Protein AF-A0A950IAD7-F1 (afdb_monomer)

Radius of gyration: 22.72 Å; Cα contacts (8 Å, |Δi|>4): 451; chains: 1; bounding box: 57×55×60 Å

Solvent-accessible surface area (backbone atoms only — not comparable to full-atom values): 17622 Å² total; per-residue (Å²): 115,48,59,38,49,50,42,65,43,76,44,75,47,99,86,48,86,70,52,76,48,69,49,75,62,84,64,68,44,67,42,68,31,32,89,66,41,16,33,33,36,36,58,43,66,52,65,51,54,90,90,39,48,46,56,58,45,45,50,50,25,15,50,52,37,60,72,38,86,76,46,73,43,62,68,46,48,50,48,43,49,44,64,55,44,49,61,62,47,52,55,43,52,52,52,52,24,47,52,52,17,58,61,42,43,35,70,73,49,34,51,57,49,30,56,58,30,47,77,71,75,40,78,73,66,95,60,47,53,39,76,25,46,21,52,50,72,40,79,79,55,44,96,69,52,80,46,71,47,82,58,73,48,36,36,37,37,37,38,31,25,35,86,92,72,38,72,42,32,36,36,39,32,36,60,56,74,43,76,43,73,74,54,82,65,91,66,90,77,83,85,78,70,68,24,53,58,54,46,34,27,71,44,37,72,46,50,72,67,72,72,69,73,35,85,87,75,78,51,68,56,76,65,53,45,46,49,50,48,53,49,48,56,62,49,35,68,75,49,33,59,90,66,57,72,93,75,47,53,70,66,58,48,51,53,50,50,50,50,50,51,52,46,17,26,54,48,27,70,72,46,88,74,82,48,52,30,30,82,72,63,33,35,68,48,68,38,79,69,29,61,48,76,78,34,71,82,78,82,71,92,61,82,77,74,78,76,89,127

Nearest PDB structures (foldseek):
  3u0p-assembly3_E  TM=5.201E-01  e=1.445E+00  Homo sapiens
  4f7c-assembly2_C  TM=5.431E-01  e=3.182E+00  Bos taurus
  4f7c-assembly1_A  TM=5.554E-01  e=3.594E+00  Bos taurus
  7kp0-assembly1_A  TM=6.359E-01  e=5.843E+00  Homo sapiens

Sequence (309 aa):
MCADSMLTLNGAHPLTNDHIETTFENAEKIAALGKKLPAAAMVSGAADIQGRLVSSFLRDASREINLDPNARNDAAVVQKVFETIDDPYAKMLDAVRNEFAKFYSQVDRLAEINVRRTSNGFPQLTEVRPEQIAISNEENPPADPVETVNLTPLTIVVCTYFEADGQRATELTWPGGRRRVCVPGPSPLWWWGSGGAAIARLMRGFDLSLLQDHSESGAPDAEEAKQVLDYAARFALAYLMPTPVQSMPLQDAIEFTEYLGQTACGYDRFKMGAAGVGGPLEILVLRRGHRKWVRRKRIHSGLATRSEE

Mean predicted aligned error: 8.45 Å

Secondary structure (DSSP, 8-state):
-EEEP-EEEEEEETTEEEEEEEE------EEEESSSSSEEEEEES-SEETTEEHHHHHHHHHHHHHH-TT--SHHHHHHHHHHHHHHHHHHHHHHHHHHHHHHHTSHHHHHHHHHHHHHTTPPPPSS--GGGEEETT-SS--SS-SEEE-PPPEEEEEEEEETTTEEEEEEEEETTTEEEES--SS------STTHHHHHHHHHSS-GGGGTS-TTTT---HHHHHHHHHHHHHHHHHHS----TTT--HHHHHHHHHHHHHHHHHHHHHSSS--SSEEEEEEEEEETTEEEEEE--------------

pLDDT: mean 82.53, std 17.19, range [32.03, 97.62]

Foldseek 3Di:
DAFQFQPQPQPPPVPDPTDRDRDSPPQFQKDDAEAFFLKIKGKDWDQAQPPHGLNVLRVVLSVVCNVDPPSQDPVSSVVSSLVSVVVSNVVSLLVVLVVVQVVCQPPVNLVVLQVVQVVVVHHRDNGRHSLLEFEPPAPDHRPHHSYYDDGTKMKMWMWHAEPVHGTWIWIAIPPHRDIDTQPPDDDPDDDDDFLVQQLCCVFQVGGLVVLVPCPPPPDDDPVVSVVVVVVSVVVSVVRGPVDVQVPDDVVRVQVVVVVSLVSRQVVQVPDPDHRGGHDDDWDKARDHRRIDTPDDDDDDPDPPPPDDD

Structure (mmCIF, N/CA/C/O backbone):
data_AF-A0A950IAD7-F1
#
_entry.id   AF-A0A950IAD7-F1
#
loop_
_atom_site.group_PDB
_atom_site.id
_atom_site.type_symbol
_atom_site.label_atom_id
_atom_site.label_alt_id
_atom_site.label_comp_id
_atom_site.label_asym_id
_atom_site.label_entity_id
_atom_site.label_seq_id
_atom_site.pdbx_PDB_ins_code
_atom_site.Cartn_x
_atom_site.Cartn_y
_atom_site.Cartn_z
_atom_site.occupancy
_atom_site.B_iso_or_equiv
_atom_site.auth_seq_id
_atom_site.auth_comp_id
_atom_site.auth_asym_id
_atom_site.auth_atom_id
_atom_site.pdbx_PDB_model_num
ATOM 1 N N . MET A 1 1 ? -8.572 -4.284 9.022 1.00 68.81 1 MET A N 1
ATOM 2 C CA . MET A 1 1 ? -8.419 -5.755 8.960 1.00 68.81 1 MET A CA 1
ATOM 3 C C . MET A 1 1 ? -7.651 -6.081 7.700 1.00 68.81 1 MET A C 1
ATOM 5 O O . MET A 1 1 ? -7.864 -5.403 6.705 1.00 68.81 1 MET A O 1
ATOM 9 N N . CYS A 1 2 ? -6.798 -7.100 7.737 1.00 64.81 2 CYS A N 1
ATOM 10 C CA . CYS A 1 2 ? -6.183 -7.666 6.541 1.00 64.81 2 CYS A CA 1
ATOM 11 C C . CYS A 1 2 ? -6.359 -9.190 6.528 1.00 64.81 2 CYS A C 1
ATOM 13 O O . CYS A 1 2 ? -6.325 -9.839 7.580 1.00 64.81 2 CYS A O 1
ATOM 15 N N . ALA A 1 3 ? -6.541 -9.741 5.334 1.00 59.47 3 ALA A N 1
ATOM 16 C CA . ALA A 1 3 ? -6.352 -11.160 5.064 1.00 59.47 3 ALA A CA 1
ATOM 17 C C . ALA A 1 3 ? -4.906 -11.393 4.613 1.00 59.47 3 ALA A C 1
ATOM 19 O O . ALA A 1 3 ? -4.213 -10.437 4.256 1.00 59.47 3 ALA A O 1
ATOM 20 N N . ASP A 1 4 ? -4.438 -12.641 4.655 1.00 58.94 4 ASP A N 1
ATOM 21 C CA . ASP A 1 4 ? -3.163 -12.945 4.012 1.00 58.94 4 ASP A CA 1
ATOM 22 C C . ASP A 1 4 ? -3.273 -12.744 2.511 1.00 58.94 4 ASP A C 1
ATOM 24 O O . ASP A 1 4 ? -4.307 -13.056 1.924 1.00 58.94 4 ASP A O 1
ATOM 28 N N . SER A 1 5 ? -2.203 -12.258 1.903 1.00 56.50 5 SER A N 1
ATOM 29 C CA . SER A 1 5 ? -2.093 -12.255 0.451 1.00 56.50 5 SER A CA 1
ATOM 30 C C . SER A 1 5 ? -1.248 -13.454 0.073 1.00 56.50 5 SER A C 1
ATOM 32 O O . SER A 1 5 ? -0.151 -13.617 0.600 1.00 56.50 5 SER A O 1
ATOM 34 N N . MET A 1 6 ? -1.730 -14.278 -0.847 1.00 52.59 6 MET A N 1
ATOM 35 C CA . MET A 1 6 ? -0.867 -15.252 -1.501 1.00 52.59 6 MET A CA 1
ATOM 36 C C . MET A 1 6 ? 0.088 -14.456 -2.395 1.00 52.59 6 MET A C 1
ATOM 38 O O . MET A 1 6 ? -0.335 -13.881 -3.400 1.00 52.59 6 MET A O 1
ATOM 42 N N . LEU A 1 7 ? 1.361 -14.352 -2.007 1.00 43.44 7 LEU A N 1
ATOM 43 C CA . LEU A 1 7 ? 2.375 -13.832 -2.913 1.00 43.44 7 LEU A CA 1
ATOM 44 C C . LEU A 1 7 ? 2.633 -14.937 -3.938 1.00 43.44 7 LEU A C 1
ATOM 46 O O . LEU A 1 7 ? 3.258 -15.952 -3.649 1.00 43.44 7 LEU A O 1
ATOM 50 N N . THR A 1 8 ? 2.080 -14.764 -5.131 1.00 42.28 8 THR A N 1
ATOM 51 C CA . THR A 1 8 ? 2.522 -15.534 -6.289 1.00 42.28 8 THR A CA 1
ATOM 52 C C . THR A 1 8 ? 3.696 -14.758 -6.869 1.00 42.28 8 THR A C 1
ATOM 54 O O . THR A 1 8 ? 3.481 -13.745 -7.534 1.00 42.28 8 THR A O 1
ATOM 57 N N . LEU A 1 9 ? 4.933 -15.158 -6.560 1.00 40.72 9 LEU A N 1
ATOM 58 C CA . LEU A 1 9 ? 6.092 -14.631 -7.273 1.00 40.72 9 LEU A CA 1
ATOM 59 C C . LEU A 1 9 ? 6.038 -15.207 -8.687 1.00 40.72 9 LEU A C 1
ATOM 61 O O . LEU A 1 9 ? 6.431 -16.345 -8.928 1.00 40.72 9 LEU A O 1
ATOM 65 N N . ASN A 1 10 ? 5.535 -14.407 -9.627 1.00 39.41 10 ASN A N 1
ATOM 66 C CA . ASN A 1 10 ? 5.834 -14.605 -11.039 1.00 39.41 10 ASN A CA 1
ATOM 67 C C . ASN A 1 10 ? 7.248 -14.079 -11.279 1.00 39.41 10 ASN A C 1
ATOM 69 O O . ASN A 1 10 ? 7.449 -12.930 -11.670 1.00 39.41 10 ASN A O 1
ATOM 73 N N . GLY A 1 11 ? 8.239 -14.912 -10.978 1.00 39.03 11 GLY A N 1
ATOM 74 C CA . GLY A 1 11 ? 9.608 -14.667 -11.393 1.00 39.03 11 GLY A CA 1
ATOM 75 C C . GLY A 1 11 ? 9.767 -15.076 -12.850 1.00 39.03 11 GLY A C 1
ATOM 76 O O . GLY A 1 11 ? 10.141 -16.212 -13.125 1.00 39.03 11 GLY A O 1
ATOM 77 N N . ALA A 1 12 ? 9.522 -14.154 -13.784 1.00 41.22 12 ALA A N 1
ATOM 78 C CA . ALA A 1 12 ? 10.084 -14.287 -15.122 1.00 41.22 12 ALA A CA 1
ATOM 79 C C . ALA A 1 12 ? 11.592 -14.023 -15.001 1.00 41.22 12 ALA A C 1
ATOM 81 O O . ALA A 1 12 ? 12.052 -12.884 -15.082 1.00 41.22 12 ALA A O 1
ATOM 82 N N . HIS A 1 13 ? 12.376 -15.066 -14.729 1.00 40.44 13 HIS A N 1
ATOM 83 C CA . HIS A 1 13 ? 13.821 -14.965 -14.869 1.00 40.44 13 HIS A CA 1
ATOM 84 C C . HIS A 1 13 ? 14.113 -14.855 -16.374 1.00 40.44 13 HIS A C 1
ATOM 86 O O . HIS A 1 13 ? 13.746 -15.766 -17.117 1.00 40.44 13 HIS A O 1
ATOM 92 N N . PRO A 1 14 ? 14.806 -13.810 -16.861 1.00 41.22 14 PRO A N 1
ATOM 93 C CA . PRO A 1 14 ? 14.999 -13.565 -18.299 1.00 41.22 14 PRO A CA 1
ATOM 94 C C . PRO A 1 14 ? 15.810 -14.651 -19.041 1.00 41.22 14 PRO A C 1
ATOM 96 O O . PRO A 1 14 ? 16.064 -14.522 -20.234 1.00 41.22 14 PRO A O 1
ATOM 99 N N . LEU A 1 15 ? 16.223 -15.720 -18.348 1.00 45.25 15 LEU A N 1
ATOM 100 C CA . LEU A 1 15 ? 17.056 -16.814 -18.864 1.00 45.25 15 LEU A CA 1
ATOM 101 C C . LEU A 1 15 ? 16.556 -18.224 -18.500 1.00 45.25 15 LEU A C 1
ATOM 103 O O . LEU A 1 15 ? 17.050 -19.192 -19.069 1.00 45.25 15 LEU A O 1
ATOM 107 N N . THR A 1 16 ? 15.623 -18.380 -17.555 1.00 44.00 16 THR A N 1
ATOM 108 C CA . THR A 1 16 ? 15.177 -19.702 -17.084 1.00 44.00 16 THR A CA 1
ATOM 109 C C . THR A 1 16 ? 13.660 -19.677 -17.010 1.00 44.00 16 THR A C 1
ATOM 111 O O . THR A 1 16 ? 13.118 -18.970 -16.167 1.00 44.00 16 THR A O 1
ATOM 114 N N . ASN A 1 17 ? 12.995 -20.382 -17.927 1.00 41.19 17 ASN A N 1
ATOM 115 C CA . ASN A 1 17 ? 11.535 -20.468 -18.000 1.00 41.19 17 ASN A CA 1
ATOM 116 C C . ASN A 1 17 ? 10.878 -20.557 -16.612 1.00 41.19 17 ASN A C 1
ATOM 118 O O . ASN A 1 17 ? 11.307 -21.346 -15.772 1.00 41.19 17 ASN A O 1
ATOM 122 N N . ASP A 1 18 ? 9.849 -19.728 -16.450 1.00 42.31 18 ASP A N 1
ATOM 123 C CA . ASP A 1 18 ? 8.957 -19.513 -15.312 1.00 42.31 18 ASP A CA 1
ATOM 124 C C . ASP A 1 18 ? 9.020 -20.539 -14.172 1.00 42.31 18 ASP A C 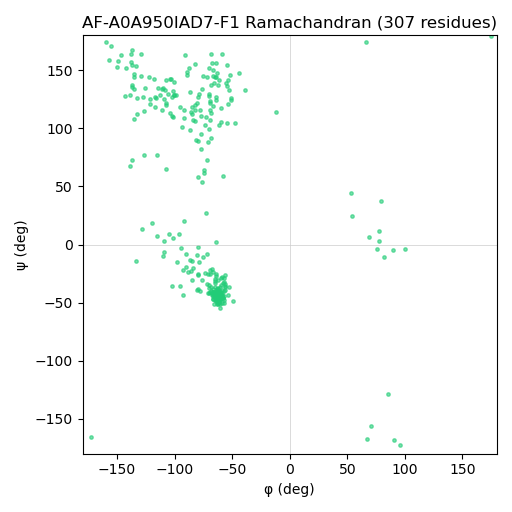1
ATOM 126 O O . ASP A 1 18 ? 8.543 -21.670 -14.282 1.00 42.31 18 ASP A O 1
ATOM 130 N N . HIS A 1 19 ? 9.480 -20.074 -13.011 1.00 40.72 19 HIS A N 1
ATOM 131 C CA . HIS A 1 19 ? 9.090 -20.658 -11.735 1.00 40.72 19 HIS A CA 1
ATOM 132 C C . HIS A 1 19 ? 8.029 -19.760 -11.098 1.00 40.72 19 HIS A C 1
ATOM 134 O O . HIS A 1 19 ? 8.312 -18.648 -10.654 1.00 40.72 19 HIS A O 1
ATOM 140 N N . ILE A 1 20 ? 6.793 -20.262 -11.056 1.00 45.44 20 ILE A N 1
ATOM 141 C CA . ILE A 1 20 ? 5.740 -19.700 -10.212 1.00 45.44 20 ILE A CA 1
ATOM 142 C C . ILE A 1 20 ? 6.026 -20.187 -8.794 1.00 45.44 20 ILE A C 1
ATOM 144 O O . ILE A 1 20 ? 5.651 -21.301 -8.424 1.00 45.44 20 ILE A O 1
ATOM 148 N N . GLU A 1 21 ? 6.720 -19.375 -8.003 1.00 43.12 21 GLU A N 1
ATOM 149 C CA . GLU A 1 21 ? 6.914 -19.677 -6.591 1.00 43.12 21 GLU A CA 1
ATOM 150 C C . GLU A 1 21 ? 5.809 -18.985 -5.793 1.00 43.12 21 GLU A C 1
ATOM 152 O O . GLU A 1 21 ? 5.802 -17.777 -5.563 1.00 43.12 21 GLU A O 1
ATOM 157 N N . THR A 1 22 ? 4.795 -19.756 -5.411 1.00 39.84 22 THR A N 1
ATOM 158 C CA . THR A 1 22 ? 3.763 -19.276 -4.493 1.00 39.84 22 THR A CA 1
ATOM 159 C C . THR A 1 22 ? 4.289 -19.385 -3.074 1.00 39.84 22 THR A C 1
ATOM 161 O O . THR A 1 22 ? 4.124 -20.417 -2.418 1.00 39.84 22 THR A O 1
ATOM 164 N N . THR A 1 23 ? 4.938 -18.334 -2.590 1.00 43.56 23 THR A N 1
ATOM 165 C CA . THR A 1 23 ? 5.314 -18.234 -1.185 1.00 43.56 23 THR A CA 1
ATOM 166 C C . THR A 1 23 ? 4.138 -17.685 -0.386 1.00 43.56 23 THR A C 1
ATOM 168 O O . THR A 1 23 ? 3.798 -16.502 -0.411 1.00 43.56 23 THR A O 1
ATOM 171 N N . PHE A 1 24 ? 3.515 -18.574 0.390 1.00 48.69 24 PHE A N 1
ATOM 172 C CA . PHE A 1 24 ? 2.652 -18.205 1.511 1.00 48.69 24 PHE A CA 1
ATOM 173 C C . PHE A 1 24 ? 3.530 -17.727 2.666 1.00 48.69 24 PHE A C 1
ATOM 175 O O . PHE A 1 24 ? 3.585 -18.350 3.729 1.00 48.69 24 PHE A O 1
ATOM 182 N N . GLU A 1 25 ? 4.289 -16.654 2.461 1.00 48.34 25 GLU A N 1
ATOM 183 C CA . GLU A 1 25 ? 4.918 -16.030 3.608 1.00 48.34 25 GLU A CA 1
ATOM 184 C C . GLU A 1 25 ? 3.807 -15.400 4.434 1.00 48.34 25 GLU A C 1
ATOM 186 O O . GLU A 1 25 ? 3.125 -14.487 3.975 1.00 48.34 25 GLU A O 1
ATOM 191 N N . ASN A 1 26 ? 3.640 -15.920 5.654 1.00 53.53 26 ASN A N 1
ATOM 192 C CA . ASN A 1 26 ? 2.897 -15.325 6.763 1.00 53.53 26 ASN A CA 1
ATOM 193 C C . ASN A 1 26 ? 3.480 -13.937 7.100 1.00 53.53 26 ASN A C 1
ATOM 195 O O . ASN A 1 26 ? 3.979 -13.704 8.202 1.00 53.53 26 ASN A O 1
ATOM 199 N N . ALA A 1 27 ? 3.497 -13.022 6.142 1.00 63.25 27 ALA A N 1
ATOM 200 C CA . ALA A 1 27 ? 4.022 -11.693 6.308 1.00 63.25 27 ALA A CA 1
ATOM 201 C C . ALA A 1 27 ? 3.060 -10.944 7.228 1.00 63.25 27 ALA A C 1
ATOM 203 O O . ALA A 1 27 ? 1.848 -10.935 7.012 1.00 63.25 27 ALA A O 1
ATOM 204 N N . GLU A 1 28 ? 3.591 -10.308 8.271 1.00 80.50 28 GLU A N 1
ATOM 205 C CA . GLU A 1 28 ? 2.800 -9.378 9.076 1.00 80.50 28 GLU A CA 1
ATOM 206 C C . GLU A 1 28 ? 2.342 -8.228 8.168 1.00 80.50 28 GLU A C 1
ATOM 208 O O . GLU A 1 28 ? 3.129 -7.340 7.834 1.00 80.50 28 GLU A O 1
ATOM 213 N N . LYS A 1 29 ? 1.073 -8.259 7.744 1.00 86.31 29 LYS A N 1
ATOM 214 C CA . LYS A 1 29 ? 0.486 -7.234 6.870 1.00 86.31 29 LYS A CA 1
ATOM 215 C C . LYS A 1 29 ? -0.008 -6.025 7.660 1.00 86.31 29 LYS A C 1
ATOM 217 O O . LYS A 1 29 ? -0.149 -4.960 7.072 1.00 86.31 29 LYS A O 1
ATOM 222 N N . ILE A 1 30 ? -0.249 -6.158 8.970 1.00 92.31 30 ILE A N 1
ATOM 223 C CA . ILE A 1 30 ? -0.533 -5.033 9.875 1.00 92.31 30 ILE A CA 1
ATOM 224 C C . ILE A 1 30 ? 0.650 -4.808 10.819 1.00 92.31 30 ILE A C 1
ATOM 226 O O . ILE A 1 30 ? 1.013 -5.682 11.606 1.00 92.31 30 ILE A O 1
ATOM 230 N N . ALA A 1 31 ? 1.172 -3.584 10.831 1.00 94.31 31 ALA A N 1
ATOM 231 C CA . ALA A 1 31 ? 2.135 -3.117 11.815 1.00 94.31 31 ALA A CA 1
ATOM 232 C C . ALA A 1 31 ? 1.504 -2.082 12.750 1.00 94.31 31 ALA A C 1
ATOM 234 O O . ALA A 1 31 ? 0.846 -1.132 12.335 1.00 94.31 31 ALA A O 1
ATOM 235 N N . ALA A 1 32 ? 1.749 -2.239 14.045 1.00 95.81 32 ALA A N 1
ATOM 236 C CA . ALA A 1 32 ? 1.392 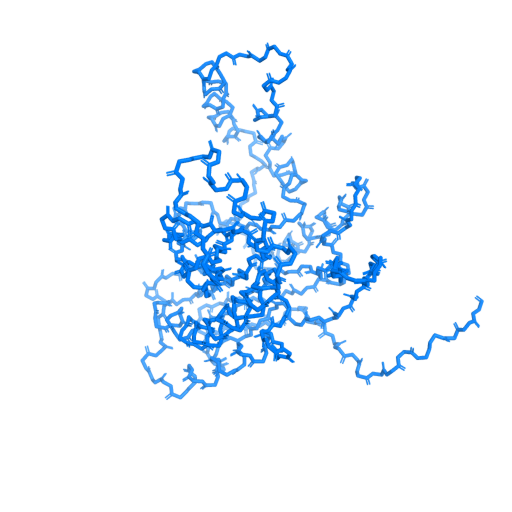-1.248 15.046 1.00 95.81 32 ALA A CA 1
ATOM 237 C C . ALA A 1 32 ? 2.424 -0.100 15.077 1.00 95.81 32 ALA A C 1
ATOM 239 O O . ALA A 1 32 ? 3.616 -0.353 15.269 1.00 95.81 32 ALA A O 1
ATOM 240 N N . LEU A 1 33 ? 1.973 1.155 14.969 1.00 96.81 33 LEU A N 1
ATOM 241 C CA . LEU A 1 33 ? 2.847 2.337 14.922 1.00 96.81 33 LEU A CA 1
ATOM 242 C C . LEU A 1 33 ? 2.884 3.063 16.278 1.00 96.81 33 LEU A C 1
ATOM 244 O O . LEU A 1 33 ? 1.845 3.359 16.873 1.00 96.81 33 LEU A O 1
ATOM 248 N N . GLY A 1 34 ? 4.084 3.308 16.814 1.00 93.88 34 GLY A N 1
ATOM 249 C CA . GLY A 1 34 ? 4.286 3.774 18.195 1.00 93.88 34 GLY A CA 1
ATOM 250 C C . GLY A 1 34 ? 3.858 2.716 19.223 1.00 93.88 34 GLY A C 1
ATOM 251 O O . GLY A 1 34 ? 3.316 1.693 18.848 1.00 93.88 34 GLY A O 1
ATOM 252 N N . LYS A 1 35 ? 4.063 2.886 20.533 1.00 91.12 35 LYS A N 1
ATOM 253 C CA . LYS A 1 35 ? 3.620 1.949 21.598 1.00 91.12 35 LYS A CA 1
ATOM 254 C C . LYS A 1 35 ? 2.277 2.350 22.203 1.00 91.12 35 LYS A C 1
ATOM 256 O O . LYS A 1 35 ? 1.482 1.486 22.552 1.00 91.12 35 LYS A O 1
ATOM 261 N N . LYS A 1 36 ? 2.041 3.656 22.321 1.00 90.00 36 LYS A N 1
ATOM 262 C CA . LYS A 1 36 ? 0.865 4.250 22.977 1.00 90.00 36 LYS A CA 1
ATOM 263 C C . LYS A 1 36 ? 0.036 5.110 22.023 1.00 90.00 36 LYS A C 1
ATOM 265 O O . LYS A 1 36 ? -0.719 5.962 22.467 1.00 90.00 36 LYS A O 1
ATOM 270 N N . LEU A 1 37 ? 0.215 4.919 20.717 1.00 94.56 37 LEU A N 1
ATOM 271 C CA . LEU A 1 37 ? -0.499 5.693 19.711 1.00 94.56 37 LEU A CA 1
ATOM 272 C C . LEU A 1 37 ? -1.618 4.861 19.085 1.00 94.56 37 LEU A C 1
ATOM 274 O O . LEU A 1 37 ? -1.435 3.657 18.847 1.00 94.56 37 LEU A O 1
ATOM 278 N N . PRO A 1 38 ? -2.761 5.490 18.785 1.00 96.06 38 PRO A N 1
ATOM 279 C CA . PRO A 1 38 ? -3.853 4.867 18.058 1.00 96.06 38 PRO A CA 1
ATOM 280 C C . PRO A 1 38 ? -3.552 4.866 16.555 1.00 96.06 38 PRO A C 1
ATOM 282 O O . PRO A 1 38 ? -4.295 5.440 15.768 1.00 96.06 38 PRO A O 1
ATOM 285 N N . ALA A 1 39 ? -2.427 4.259 16.174 1.00 96.81 39 ALA A N 1
ATOM 286 C CA . ALA A 1 39 ? -1.917 4.254 14.812 1.00 96.81 39 ALA A CA 1
ATOM 287 C C . ALA A 1 39 ? -1.445 2.858 14.384 1.00 96.81 39 ALA A C 1
ATOM 289 O O . ALA A 1 39 ? -0.892 2.088 15.182 1.00 96.81 39 ALA A O 1
ATOM 290 N N . ALA A 1 40 ? -1.659 2.547 13.111 1.00 97.06 40 ALA A N 1
ATOM 291 C CA . ALA A 1 40 ? -1.235 1.314 12.468 1.00 97.06 40 ALA A CA 1
ATOM 292 C C . ALA A 1 40 ? -0.943 1.546 10.983 1.00 97.06 40 ALA A C 1
ATOM 294 O O . ALA A 1 40 ? -1.469 2.480 10.388 1.00 97.06 40 ALA A O 1
ATOM 295 N N . ALA A 1 41 ? -0.137 0.674 10.392 1.00 95.81 41 ALA A N 1
ATOM 296 C CA . ALA A 1 41 ? 0.070 0.595 8.956 1.00 95.81 41 ALA A CA 1
ATOM 297 C C . ALA A 1 41 ? -0.380 -0.775 8.448 1.00 95.81 41 ALA A C 1
ATOM 299 O O . ALA A 1 41 ? -0.183 -1.787 9.123 1.00 95.81 41 ALA A O 1
ATOM 300 N N . MET A 1 42 ? -0.972 -0.796 7.262 1.00 93.19 42 MET A N 1
ATOM 301 C CA . MET A 1 42 ? -1.296 -1.991 6.496 1.00 93.19 42 MET A CA 1
ATOM 302 C C . MET A 1 42 ? -0.472 -2.003 5.214 1.00 93.19 42 MET A C 1
ATOM 304 O O . MET A 1 42 ? -0.394 -0.977 4.551 1.00 93.19 42 MET A O 1
ATOM 308 N N . VAL A 1 43 ? 0.124 -3.139 4.863 1.00 91.06 43 VAL A N 1
ATOM 309 C CA . VAL A 1 43 ? 0.963 -3.286 3.663 1.00 91.06 43 VAL A CA 1
ATOM 310 C C . VAL A 1 43 ? 0.235 -4.091 2.606 1.00 91.06 43 VAL A C 1
ATOM 312 O O . VAL A 1 43 ? -0.396 -5.104 2.919 1.00 91.06 43 VAL A O 1
ATOM 315 N N . SER A 1 44 ? 0.409 -3.695 1.352 1.00 87.06 44 SER A N 1
ATOM 316 C CA . SER A 1 44 ? 0.126 -4.544 0.213 1.00 87.06 44 SER A CA 1
ATOM 317 C C . SER A 1 44 ? 1.054 -4.304 -0.976 1.00 87.06 44 SER A C 1
ATOM 319 O O . SER A 1 44 ? 1.732 -3.283 -1.055 1.00 87.06 44 SER A O 1
ATOM 321 N N . GLY A 1 45 ? 1.072 -5.262 -1.902 1.00 85.00 45 GLY A N 1
ATOM 322 C CA . GLY A 1 45 ? 2.010 -5.318 -3.014 1.00 85.00 45 GLY A CA 1
ATOM 323 C C . GLY A 1 45 ? 3.311 -5.990 -2.593 1.00 85.00 45 GLY A C 1
ATOM 324 O O . GLY A 1 45 ? 3.277 -7.091 -2.037 1.00 85.00 45 GLY A O 1
ATOM 325 N N . ALA A 1 46 ? 4.438 -5.327 -2.858 1.00 80.12 46 ALA A N 1
ATOM 326 C CA . ALA A 1 46 ? 5.772 -5.842 -2.554 1.00 80.12 46 ALA A CA 1
ATOM 327 C C . ALA A 1 46 ? 5.913 -6.283 -1.081 1.00 80.12 46 ALA A C 1
ATOM 329 O O . ALA A 1 46 ? 5.506 -5.574 -0.156 1.00 80.12 46 ALA A O 1
ATOM 330 N N . ALA A 1 47 ? 6.477 -7.477 -0.864 1.00 78.62 47 ALA A N 1
ATOM 331 C CA . ALA A 1 47 ? 6.673 -8.053 0.469 1.00 78.62 47 ALA A CA 1
ATOM 332 C C . ALA A 1 47 ? 7.974 -7.571 1.136 1.00 78.62 47 ALA A C 1
ATOM 334 O O . ALA A 1 47 ? 8.029 -7.416 2.363 1.00 78.62 47 ALA A O 1
ATOM 335 N N . ASP A 1 48 ? 8.995 -7.286 0.332 1.00 88.50 48 ASP A N 1
ATOM 336 C CA . ASP A 1 48 ? 10.308 -6.820 0.754 1.00 88.50 48 ASP A CA 1
ATOM 337 C C . ASP A 1 48 ? 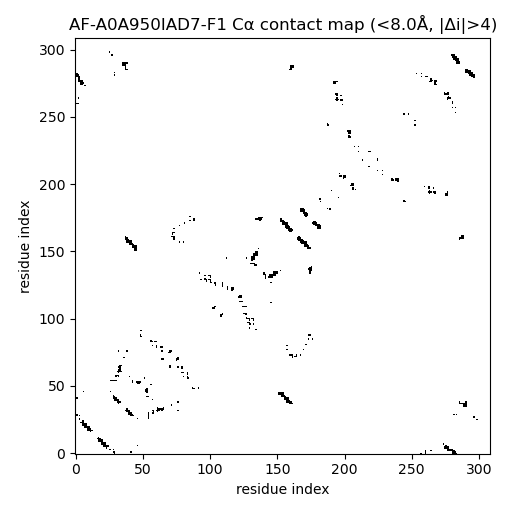10.833 -5.689 -0.145 1.00 88.50 48 ASP A C 1
ATOM 339 O O . ASP A 1 48 ? 10.317 -5.428 -1.231 1.00 88.50 48 ASP A O 1
ATOM 343 N N . ILE A 1 49 ? 11.846 -4.991 0.360 1.00 90.19 49 ILE A N 1
ATOM 344 C CA . ILE A 1 49 ? 12.636 -3.996 -0.362 1.00 90.19 49 ILE A CA 1
ATOM 345 C C . ILE A 1 49 ? 14.093 -4.420 -0.182 1.00 90.19 49 ILE A C 1
ATOM 347 O O . ILE A 1 49 ? 14.598 -4.425 0.945 1.00 90.19 49 ILE A O 1
ATOM 351 N N . GLN A 1 50 ? 14.757 -4.802 -1.275 1.00 88.12 50 GLN A N 1
ATOM 352 C CA . GLN A 1 50 ? 16.151 -5.276 -1.274 1.00 88.12 50 GLN A CA 1
ATOM 353 C C . GLN A 1 50 ? 16.409 -6.432 -0.281 1.00 88.12 50 GLN A C 1
ATOM 355 O O . GLN A 1 50 ? 17.388 -6.415 0.467 1.00 88.12 50 GLN A O 1
ATOM 360 N N . GLY A 1 51 ? 15.517 -7.428 -0.223 1.00 86.38 51 GLY A N 1
ATOM 361 C CA . GLY A 1 51 ? 15.657 -8.589 0.663 1.00 86.38 51 GLY A CA 1
ATOM 362 C C . GLY A 1 51 ? 15.298 -8.317 2.127 1.00 86.38 51 GLY A C 1
ATOM 363 O O . GLY A 1 51 ? 15.425 -9.201 2.975 1.00 86.38 51 GLY A O 1
ATOM 364 N N . ARG A 1 52 ? 14.834 -7.104 2.456 1.00 89.50 52 ARG A N 1
ATOM 365 C CA . ARG A 1 52 ? 14.337 -6.748 3.788 1.00 89.50 52 ARG A CA 1
ATOM 366 C C . ARG A 1 52 ? 12.821 -6.597 3.767 1.00 89.50 52 ARG A C 1
ATOM 368 O O . ARG A 1 52 ? 12.289 -5.737 3.076 1.00 89.50 52 ARG A O 1
ATOM 375 N N . LEU A 1 53 ? 12.123 -7.379 4.591 1.00 89.88 53 LEU A N 1
ATOM 376 C CA . LEU A 1 53 ? 10.659 -7.327 4.695 1.00 89.88 53 LEU A CA 1
ATOM 377 C C . LEU A 1 53 ? 10.152 -5.907 4.990 1.00 89.88 53 LEU A C 1
ATOM 379 O O . LEU A 1 53 ? 10.647 -5.254 5.916 1.00 89.88 53 LEU A O 1
ATOM 383 N N . VAL A 1 54 ? 9.088 -5.475 4.305 1.00 91.56 54 VAL A N 1
ATOM 384 C CA . VAL A 1 54 ? 8.431 -4.172 4.542 1.00 91.56 54 VAL A CA 1
ATOM 385 C C . VAL A 1 54 ? 7.994 -4.025 6.006 1.00 91.56 54 VAL A C 1
ATOM 387 O O . VAL A 1 54 ? 8.125 -2.960 6.608 1.00 91.56 54 VAL A O 1
ATOM 390 N N . SER A 1 55 ? 7.562 -5.119 6.639 1.00 90.44 55 SER A N 1
ATOM 391 C CA . SER A 1 55 ? 7.208 -5.143 8.065 1.00 90.44 55 SER A CA 1
ATOM 392 C C . SER A 1 55 ? 8.374 -4.749 8.984 1.00 90.44 55 SER A C 1
ATOM 394 O O . SER A 1 55 ? 8.148 -4.166 10.045 1.00 90.44 55 SER A O 1
ATOM 396 N N . SER A 1 56 ? 9.624 -5.001 8.583 1.00 92.88 56 SER A N 1
ATOM 397 C CA . SER A 1 56 ? 10.809 -4.571 9.333 1.00 92.88 56 SER A CA 1
ATOM 398 C C . SER A 1 56 ? 11.001 -3.060 9.266 1.00 92.88 56 SER A C 1
ATOM 400 O O . SER A 1 56 ? 11.266 -2.446 10.297 1.00 92.88 56 SER A O 1
ATOM 402 N N . PHE A 1 57 ? 10.797 -2.450 8.097 1.00 95.75 57 PHE A N 1
ATOM 403 C CA . PHE A 1 57 ? 10.807 -0.994 7.958 1.00 95.75 57 PHE A CA 1
ATOM 404 C C . PHE A 1 57 ? 9.673 -0.346 8.764 1.00 95.75 57 PHE A C 1
ATOM 406 O O . PHE A 1 57 ? 9.892 0.626 9.476 1.00 95.75 57 PHE A O 1
ATOM 413 N N . LEU A 1 58 ? 8.475 -0.935 8.782 1.00 96.44 58 LEU A N 1
ATOM 414 C CA . LEU A 1 58 ? 7.380 -0.421 9.614 1.00 96.44 58 LEU A CA 1
ATOM 415 C C . LEU A 1 58 ? 7.658 -0.523 11.121 1.00 96.44 58 LEU A C 1
ATOM 417 O O . LEU A 1 58 ? 7.185 0.310 11.901 1.00 96.44 58 LEU A O 1
ATOM 421 N N . ARG A 1 59 ? 8.440 -1.517 11.562 1.00 95.62 59 ARG A N 1
ATOM 422 C CA . ARG A 1 59 ? 8.931 -1.575 12.948 1.00 95.62 59 ARG A CA 1
ATOM 423 C C . ARG A 1 59 ? 9.939 -0.461 13.230 1.00 95.62 59 ARG A C 1
ATOM 425 O O . ARG A 1 59 ? 9.899 0.086 14.331 1.00 95.62 59 ARG A O 1
ATOM 432 N N . ASP A 1 60 ? 10.794 -0.102 12.273 1.00 97.25 60 ASP A N 1
ATOM 433 C CA . ASP A 1 60 ? 11.703 1.049 12.393 1.00 97.25 60 ASP A CA 1
ATOM 434 C C . ASP A 1 60 ? 10.923 2.354 12.510 1.00 97.25 60 ASP A C 1
ATOM 436 O O . ASP A 1 60 ? 11.082 3.049 13.511 1.00 97.25 60 ASP A O 1
ATOM 440 N N . ALA A 1 61 ? 9.975 2.597 11.600 1.00 97.62 61 ALA A N 1
ATOM 441 C CA . ALA A 1 61 ? 9.080 3.749 11.661 1.00 97.62 61 ALA A CA 1
ATOM 442 C C . ALA A 1 61 ? 8.365 3.816 13.021 1.00 97.62 61 ALA A C 1
ATOM 444 O O . ALA A 1 61 ? 8.303 4.856 13.671 1.00 97.62 61 ALA A O 1
ATOM 445 N N . SER A 1 62 ? 7.879 2.675 13.523 1.00 97.38 62 SER A N 1
ATOM 446 C CA . SER A 1 62 ? 7.257 2.583 14.847 1.00 97.38 62 SER A CA 1
ATOM 447 C C . SER A 1 62 ? 8.221 2.945 15.988 1.00 97.38 62 SER A C 1
ATOM 449 O O . SER A 1 62 ? 7.803 3.577 16.963 1.00 97.38 62 SER A O 1
ATOM 451 N N . ARG A 1 63 ? 9.507 2.575 15.900 1.00 97.50 63 ARG A N 1
ATOM 452 C CA . ARG A 1 63 ? 10.541 2.986 16.868 1.00 97.50 63 ARG A CA 1
ATOM 453 C C . ARG A 1 63 ? 10.802 4.486 16.797 1.00 97.50 63 ARG A C 1
ATOM 455 O O . ARG A 1 63 ? 10.787 5.124 17.844 1.00 97.50 63 ARG A O 1
ATOM 462 N N . GLU A 1 64 ? 10.958 5.050 15.607 1.00 97.38 64 GLU A N 1
ATOM 463 C CA . GLU A 1 64 ? 11.175 6.488 15.416 1.00 97.38 64 GLU A CA 1
ATOM 464 C C . GLU A 1 64 ? 9.997 7.318 15.936 1.00 97.38 64 GLU A C 1
ATOM 466 O O . GLU A 1 64 ? 10.187 8.240 16.722 1.00 97.38 64 GLU A O 1
ATOM 471 N N . ILE A 1 65 ? 8.764 6.908 15.630 1.00 97.31 65 ILE A N 1
ATOM 472 C CA . ILE A 1 65 ? 7.532 7.521 16.149 1.00 97.31 65 ILE A CA 1
ATOM 473 C C . ILE A 1 65 ? 7.477 7.506 17.689 1.00 97.31 65 ILE A C 1
ATOM 475 O O . ILE A 1 65 ? 6.912 8.407 18.311 1.00 97.31 65 ILE A O 1
ATOM 479 N N . ASN A 1 66 ? 8.035 6.476 18.336 1.00 96.44 66 ASN A N 1
ATOM 480 C CA . ASN A 1 66 ? 8.110 6.433 19.799 1.00 96.44 66 ASN A CA 1
ATOM 481 C C . ASN A 1 66 ? 9.119 7.427 20.372 1.00 96.44 66 ASN A C 1
ATOM 483 O O . ASN A 1 66 ? 8.906 7.916 21.482 1.00 96.44 66 ASN A O 1
ATOM 487 N N . LEU A 1 67 ? 10.214 7.665 19.651 1.00 96.69 67 LEU A N 1
ATOM 488 C CA . LEU A 1 67 ? 11.273 8.585 20.052 1.00 96.69 67 LEU A CA 1
ATOM 489 C C . LEU A 1 67 ? 10.896 10.042 19.766 1.00 96.69 67 LEU A C 1
ATOM 491 O O . LEU A 1 67 ? 11.354 10.930 20.478 1.00 96.69 67 LEU A O 1
ATOM 495 N N . ASP A 1 68 ? 10.032 10.281 18.780 1.00 96.62 68 ASP A N 1
ATOM 496 C CA . ASP A 1 68 ? 9.563 11.611 18.413 1.00 96.62 68 ASP A CA 1
ATOM 497 C C . ASP A 1 68 ? 8.361 12.052 19.285 1.00 96.62 68 ASP A C 1
ATOM 499 O O . ASP A 1 68 ? 7.261 11.480 19.190 1.00 96.62 68 ASP A O 1
ATOM 503 N N . PRO A 1 69 ? 8.518 13.071 20.155 1.00 93.81 69 PRO A N 1
ATOM 504 C CA . PRO A 1 69 ? 7.412 13.613 20.938 1.00 93.81 69 PRO A CA 1
ATOM 505 C C . PRO A 1 69 ? 6.363 14.335 20.079 1.00 93.81 69 PRO A C 1
ATOM 507 O O . PRO A 1 69 ? 5.221 14.444 20.522 1.00 93.81 69 PRO A O 1
ATOM 510 N N . ASN A 1 70 ? 6.711 14.772 18.864 1.00 94.44 70 ASN A N 1
ATOM 511 C CA . ASN A 1 70 ? 5.821 15.490 17.949 1.00 94.44 70 ASN A CA 1
ATOM 512 C C . ASN A 1 70 ? 4.977 14.553 17.073 1.00 94.44 70 ASN A C 1
ATOM 514 O O . ASN A 1 70 ? 3.986 14.987 16.485 1.00 94.44 70 ASN A O 1
ATOM 518 N N . ALA A 1 71 ? 5.304 13.258 17.021 1.00 93.88 71 ALA A N 1
ATOM 519 C CA . ALA A 1 71 ? 4.540 12.249 16.288 1.00 93.88 71 ALA A CA 1
ATOM 520 C C . ALA A 1 71 ? 3.233 11.881 17.024 1.00 93.88 71 ALA A C 1
ATOM 522 O O . ALA A 1 71 ? 3.069 10.771 17.538 1.00 93.88 71 ALA A O 1
ATOM 523 N N . ARG A 1 72 ? 2.322 12.851 17.162 1.00 94.69 72 ARG A N 1
ATOM 524 C CA . ARG A 1 72 ? 1.058 12.754 17.925 1.00 94.69 72 ARG A CA 1
ATOM 525 C C . ARG A 1 72 ? -0.176 13.174 17.120 1.00 94.69 72 ARG A C 1
ATOM 527 O O . ARG A 1 72 ? -1.241 13.359 17.698 1.00 94.69 72 ARG A O 1
ATOM 534 N N . ASN A 1 73 ? -0.021 13.307 15.809 1.00 95.00 73 ASN A N 1
ATOM 535 C CA . ASN A 1 73 ? -1.085 13.587 14.852 1.00 95.00 73 ASN A CA 1
ATOM 536 C C . ASN A 1 73 ? -0.904 12.711 13.602 1.00 95.00 73 ASN A C 1
ATOM 538 O O . ASN A 1 73 ? 0.143 12.075 13.427 1.00 95.00 73 ASN A O 1
ATOM 542 N N . ASP A 1 74 ? -1.929 12.667 12.751 1.00 94.31 74 ASP A N 1
ATOM 543 C CA . ASP A 1 74 ? -1.932 11.865 11.524 1.00 94.31 74 ASP A CA 1
ATOM 544 C C . ASP A 1 74 ? -0.758 12.227 10.608 1.00 94.31 74 ASP A C 1
ATOM 546 O O . ASP A 1 74 ? 0.013 11.356 10.205 1.00 94.31 74 ASP A O 1
ATOM 550 N N . ALA A 1 75 ? -0.573 13.522 10.343 1.00 95.81 75 ALA A N 1
ATOM 551 C CA . ALA A 1 75 ? 0.426 14.004 9.399 1.00 95.81 75 ALA A CA 1
ATOM 552 C C . ALA A 1 75 ? 1.851 13.579 9.776 1.00 95.81 75 ALA A C 1
ATOM 554 O O . ALA A 1 75 ? 2.582 13.099 8.913 1.00 95.81 75 ALA A O 1
ATOM 555 N N . ALA A 1 76 ? 2.222 13.697 11.051 1.00 96.81 76 ALA A N 1
ATOM 556 C CA . ALA A 1 76 ? 3.541 13.325 11.545 1.00 96.81 76 ALA A CA 1
ATOM 557 C C . ALA A 1 76 ? 3.771 11.807 11.496 1.00 96.81 76 ALA A C 1
ATOM 559 O O . ALA A 1 76 ? 4.849 11.361 11.113 1.00 96.81 76 ALA A O 1
ATOM 560 N N . VAL A 1 77 ? 2.761 10.997 11.837 1.00 97.25 77 VAL A N 1
ATOM 561 C CA . VAL A 1 77 ? 2.865 9.530 11.745 1.00 97.25 77 VAL A CA 1
ATOM 562 C C . VAL A 1 77 ? 3.017 9.080 10.294 1.00 97.25 77 VAL A C 1
ATOM 564 O O . VAL A 1 77 ? 3.887 8.261 10.001 1.00 97.25 77 VAL A O 1
ATOM 567 N N . VAL A 1 78 ? 2.200 9.622 9.387 1.00 96.88 78 VAL A N 1
ATOM 568 C CA . VAL A 1 78 ? 2.277 9.326 7.951 1.00 96.88 78 VAL A CA 1
ATOM 569 C C . VAL A 1 78 ? 3.643 9.717 7.395 1.00 96.88 78 VAL A C 1
ATOM 571 O O . VAL A 1 78 ? 4.258 8.923 6.690 1.00 96.88 78 VAL A O 1
ATOM 574 N N . GLN A 1 79 ? 4.133 10.907 7.751 1.00 97.00 79 GLN A N 1
ATOM 575 C CA . GLN A 1 79 ? 5.433 11.400 7.305 1.00 97.00 79 GLN A CA 1
ATOM 576 C C . GLN A 1 79 ? 6.570 10.477 7.751 1.00 97.00 79 GLN A C 1
ATOM 578 O O . GLN A 1 79 ? 7.427 10.138 6.943 1.00 97.00 79 GLN A O 1
ATOM 583 N N . LYS A 1 80 ? 6.546 9.999 9.001 1.00 97.62 80 LYS A N 1
ATOM 584 C CA . LYS A 1 80 ? 7.555 9.053 9.498 1.00 97.62 80 LYS A CA 1
ATOM 585 C C . LYS A 1 80 ? 7.541 7.737 8.728 1.00 97.62 80 LYS A C 1
ATOM 587 O O . LYS A 1 80 ? 8.595 7.246 8.354 1.00 97.62 80 LYS A O 1
ATOM 592 N N . VAL A 1 81 ? 6.359 7.183 8.449 1.00 97.50 81 VAL A N 1
ATOM 593 C CA . VAL A 1 81 ? 6.247 5.965 7.627 1.00 97.50 81 VAL A CA 1
ATOM 594 C C . VAL A 1 81 ? 6.792 6.196 6.217 1.00 97.50 81 VAL A C 1
ATOM 596 O O . VAL A 1 81 ? 7.499 5.333 5.705 1.00 97.50 81 VAL A O 1
ATOM 599 N N . PHE A 1 82 ? 6.486 7.345 5.610 1.00 97.00 82 PHE A N 1
ATOM 600 C CA . PHE A 1 82 ? 6.994 7.710 4.291 1.00 97.00 82 PHE A CA 1
ATOM 601 C C . PHE A 1 82 ? 8.527 7.789 4.286 1.00 97.00 82 PHE A C 1
ATOM 603 O O . PHE A 1 82 ? 9.163 7.059 3.535 1.00 97.00 82 PHE A O 1
ATOM 610 N N . GLU A 1 83 ? 9.121 8.582 5.184 1.00 96.00 83 GLU A N 1
ATOM 611 C CA . GLU A 1 83 ? 10.577 8.772 5.298 1.00 96.00 83 GLU A CA 1
ATOM 612 C C . GLU A 1 83 ? 11.338 7.454 5.498 1.00 96.00 83 GLU A C 1
ATOM 614 O O . GLU A 1 83 ? 12.404 7.264 4.918 1.00 96.00 83 GLU A O 1
ATOM 619 N N . THR A 1 84 ? 10.790 6.522 6.285 1.00 96.94 84 THR A N 1
ATOM 620 C CA . THR A 1 84 ? 11.430 5.220 6.527 1.00 96.94 84 THR A CA 1
ATOM 621 C C . THR A 1 84 ? 11.440 4.307 5.290 1.00 96.94 84 THR A C 1
ATOM 623 O O . THR A 1 84 ? 12.280 3.411 5.206 1.00 96.94 84 THR A O 1
ATOM 626 N N . ILE A 1 85 ? 10.506 4.484 4.350 1.00 96.06 85 ILE A N 1
ATOM 627 C CA . ILE A 1 85 ? 10.328 3.605 3.180 1.00 96.06 85 ILE A CA 1
ATOM 628 C C . ILE A 1 85 ? 10.917 4.217 1.907 1.00 96.06 85 ILE A C 1
ATOM 630 O O . ILE A 1 85 ? 11.455 3.483 1.080 1.00 96.06 85 ILE A O 1
ATOM 634 N N . ASP A 1 86 ? 10.828 5.538 1.760 1.00 95.56 86 ASP A N 1
ATOM 635 C CA . ASP A 1 86 ? 11.083 6.237 0.502 1.00 95.56 86 ASP A CA 1
ATOM 636 C C . ASP A 1 86 ? 12.522 6.060 -0.004 1.00 95.56 86 ASP A C 1
ATOM 638 O O . ASP A 1 86 ? 12.726 5.589 -1.121 1.00 95.56 86 ASP A O 1
ATOM 642 N N . ASP A 1 87 ? 13.527 6.322 0.839 1.00 95.38 87 ASP A N 1
ATOM 643 C CA . ASP A 1 87 ? 14.943 6.177 0.464 1.00 95.38 87 ASP A CA 1
ATOM 644 C C . ASP A 1 87 ? 15.338 4.717 0.136 1.00 95.38 87 ASP A C 1
ATOM 646 O O . ASP A 1 87 ? 15.916 4.482 -0.931 1.00 95.38 87 ASP A O 1
ATOM 650 N N . PRO A 1 88 ? 14.999 3.702 0.961 1.00 95.88 88 PRO A N 1
ATOM 651 C CA . PRO A 1 88 ? 15.228 2.302 0.601 1.00 95.88 88 PRO A CA 1
ATOM 652 C C . PRO A 1 88 ? 14.555 1.888 -0.712 1.00 95.88 88 PRO A C 1
ATOM 654 O O . PRO A 1 88 ? 15.149 1.155 -1.506 1.00 95.88 88 PRO A O 1
ATOM 657 N N . TYR A 1 89 ? 13.326 2.352 -0.957 1.00 94.81 89 TYR A N 1
ATOM 658 C CA . TYR A 1 89 ? 12.605 2.032 -2.185 1.00 94.81 89 TYR A CA 1
ATOM 659 C C . TYR A 1 89 ? 13.235 2.719 -3.403 1.00 94.81 89 TYR A C 1
ATOM 661 O O . TYR A 1 89 ? 13.417 2.075 -4.434 1.00 94.81 89 TYR A O 1
ATOM 669 N N . ALA A 1 90 ? 13.640 3.987 -3.291 1.00 94.44 90 ALA A N 1
ATOM 670 C CA . ALA A 1 90 ? 14.351 4.702 -4.351 1.00 94.44 90 ALA A CA 1
ATOM 671 C C . ALA A 1 90 ? 15.654 3.982 -4.741 1.00 94.44 90 ALA A C 1
ATOM 673 O O . ALA A 1 90 ? 15.880 3.701 -5.917 1.00 94.44 90 ALA A O 1
ATOM 674 N N . LYS A 1 91 ? 16.450 3.551 -3.754 1.00 95.44 91 LYS A N 1
ATOM 675 C CA . LYS A 1 91 ? 17.666 2.749 -3.986 1.00 95.44 91 LYS A CA 1
ATOM 676 C C . LYS A 1 91 ? 17.379 1.416 -4.673 1.00 95.44 91 LYS A C 1
ATOM 678 O O . LYS A 1 91 ? 18.181 0.953 -5.483 1.00 95.44 91 LYS A O 1
ATOM 683 N N . MET A 1 92 ? 16.254 0.776 -4.351 1.00 94.56 92 MET A N 1
ATOM 684 C CA . MET A 1 92 ? 15.806 -0.432 -5.046 1.00 94.56 92 MET A CA 1
ATOM 685 C C . MET A 1 92 ? 15.503 -0.140 -6.519 1.00 94.56 92 MET A C 1
ATOM 687 O O . MET A 1 92 ? 15.952 -0.895 -7.379 1.00 94.56 92 MET A O 1
ATOM 691 N N . LEU A 1 93 ? 14.790 0.950 -6.820 1.00 93.88 93 LEU A N 1
ATOM 692 C CA . LEU A 1 93 ? 14.494 1.349 -8.200 1.00 93.88 93 LEU A CA 1
ATOM 693 C C . LEU A 1 93 ? 15.769 1.645 -8.990 1.00 93.88 93 LEU A C 1
ATOM 695 O O . LEU A 1 93 ? 15.899 1.183 -10.121 1.00 93.88 93 LEU A O 1
ATOM 699 N N . ASP A 1 94 ? 16.731 2.347 -8.392 1.00 95.19 94 ASP A N 1
ATOM 700 C CA . ASP A 1 94 ? 18.013 2.629 -9.038 1.00 95.19 94 ASP A CA 1
ATOM 701 C C . ASP A 1 94 ? 18.795 1.343 -9.324 1.00 95.19 94 ASP A C 1
ATOM 703 O O . ASP A 1 94 ? 19.365 1.186 -10.404 1.00 95.19 94 ASP A O 1
ATOM 707 N N . ALA A 1 95 ? 18.790 0.380 -8.398 1.00 94.12 95 ALA A N 1
ATOM 708 C CA . ALA A 1 95 ? 19.393 -0.931 -8.629 1.00 94.12 95 ALA A CA 1
ATOM 709 C C . ALA A 1 95 ? 18.717 -1.668 -9.799 1.00 94.12 95 ALA A C 1
ATOM 711 O O . ALA A 1 95 ? 19.412 -2.168 -10.682 1.00 94.12 95 ALA A O 1
ATOM 712 N N . VAL A 1 96 ? 17.379 -1.671 -9.855 1.00 92.19 96 VAL A N 1
ATOM 713 C CA . VAL A 1 96 ? 16.616 -2.256 -10.971 1.00 92.19 96 VAL A CA 1
ATOM 714 C C . VAL A 1 96 ? 16.995 -1.584 -12.292 1.00 92.19 96 VAL A C 1
ATOM 716 O O . VAL A 1 96 ? 17.367 -2.273 -13.240 1.00 92.19 96 VAL A O 1
ATOM 719 N N . ARG A 1 97 ? 16.980 -0.248 -12.361 1.00 95.38 97 ARG A N 1
ATOM 720 C CA . ARG A 1 97 ? 17.354 0.497 -13.574 1.00 95.38 97 ARG A CA 1
ATOM 721 C C . ARG A 1 97 ? 18.766 0.167 -14.039 1.00 95.38 97 ARG A C 1
ATOM 723 O O . ARG A 1 97 ? 18.969 -0.066 -15.226 1.00 95.38 97 ARG A O 1
ATOM 730 N N . ASN A 1 98 ? 19.722 0.110 -13.115 1.00 95.81 98 ASN A N 1
ATOM 731 C CA . ASN A 1 98 ? 21.108 -0.232 -13.424 1.00 95.81 98 ASN A CA 1
ATOM 732 C C . ASN A 1 98 ? 21.241 -1.642 -14.013 1.00 95.81 98 ASN A C 1
ATOM 734 O O . ASN A 1 98 ? 21.965 -1.829 -14.988 1.00 95.81 98 ASN A O 1
ATOM 738 N N . GLU A 1 99 ? 20.541 -2.633 -13.459 1.00 94.56 99 GLU A N 1
ATOM 739 C CA . GLU A 1 99 ? 20.585 -4.004 -13.979 1.00 94.56 99 GLU A CA 1
ATOM 740 C C . GLU A 1 99 ? 19.939 -4.119 -15.367 1.00 94.56 99 GLU A C 1
ATOM 742 O O . GLU A 1 99 ? 20.529 -4.708 -16.275 1.00 94.56 99 GLU A O 1
ATOM 747 N N . PHE A 1 100 ? 18.787 -3.479 -15.589 1.00 94.50 100 PHE A N 1
ATOM 748 C CA . PHE A 1 100 ? 18.149 -3.459 -16.910 1.00 94.50 100 PHE A CA 1
ATOM 749 C C . PHE A 1 100 ? 18.966 -2.679 -17.951 1.00 94.50 100 PHE A C 1
ATOM 751 O O . PHE A 1 100 ? 19.080 -3.118 -19.093 1.00 94.50 100 PHE A O 1
ATOM 758 N N . ALA A 1 101 ? 19.591 -1.565 -17.568 1.00 95.75 101 ALA A N 1
ATOM 759 C CA . ALA A 1 101 ? 20.488 -0.804 -18.435 1.00 95.75 101 ALA A CA 1
ATOM 760 C C . ALA A 1 101 ? 21.691 -1.645 -18.892 1.00 95.75 101 ALA A C 1
ATOM 762 O O . ALA A 1 101 ? 22.003 -1.685 -20.085 1.00 95.75 101 ALA A O 1
ATOM 763 N N . LYS A 1 102 ? 22.323 -2.391 -17.973 1.00 95.06 102 LYS A N 1
ATOM 764 C CA . LYS A 1 102 ? 23.397 -3.342 -18.311 1.00 95.06 102 LYS A CA 1
ATOM 765 C C . LYS A 1 102 ? 22.906 -4.437 -19.254 1.00 95.06 102 LYS A C 1
ATOM 767 O O . LYS A 1 102 ? 23.582 -4.741 -20.234 1.00 95.06 102 LYS A O 1
ATOM 772 N N . PHE A 1 103 ? 21.737 -5.014 -18.973 1.00 93.38 103 PHE A N 1
ATOM 773 C CA . PHE A 1 103 ? 21.140 -6.063 -19.799 1.00 93.38 103 PHE A CA 1
ATOM 774 C C . PHE A 1 103 ? 20.874 -5.583 -21.233 1.00 93.38 103 PHE A C 1
ATOM 776 O O . PHE A 1 103 ? 21.267 -6.245 -22.192 1.00 93.38 103 PHE A O 1
ATOM 783 N N . TYR A 1 104 ? 20.277 -4.401 -21.397 1.00 93.25 104 TYR A N 1
ATOM 784 C CA . TYR A 1 104 ? 19.954 -3.851 -22.715 1.00 93.25 104 TYR A CA 1
ATOM 785 C C . TYR A 1 104 ? 21.139 -3.224 -23.455 1.00 93.25 104 TYR A C 1
ATOM 787 O O . TYR A 1 104 ? 21.061 -3.033 -24.667 1.00 93.25 104 TYR A O 1
ATOM 795 N N . SER A 1 105 ? 22.244 -2.950 -22.761 1.00 93.12 105 SER A N 1
ATOM 796 C CA . SER A 1 105 ? 23.492 -2.485 -23.381 1.00 93.12 105 SER A CA 1
ATOM 797 C C . SER A 1 105 ? 24.316 -3.613 -24.014 1.00 93.12 105 SER A C 1
ATOM 799 O O . SER A 1 105 ? 25.358 -3.351 -24.612 1.00 93.12 105 SER A O 1
ATOM 801 N N . GLN A 1 106 ? 23.874 -4.871 -23.917 1.00 95.38 106 GLN A N 1
ATOM 802 C CA . GLN A 1 106 ? 24.480 -5.974 -24.663 1.00 95.38 106 GLN A CA 1
ATOM 803 C C . GLN A 1 106 ? 24.339 -5.740 -26.173 1.00 95.38 106 GLN A C 1
ATOM 805 O O . GLN A 1 106 ? 23.272 -5.346 -26.637 1.00 95.38 106 GLN A O 1
ATOM 810 N N . VAL A 1 107 ? 25.405 -6.008 -26.938 1.00 93.00 107 VAL A N 1
ATOM 811 C CA . VAL A 1 107 ? 25.527 -5.641 -28.366 1.00 93.00 107 VAL A CA 1
ATOM 812 C C . VAL A 1 107 ? 24.307 -6.059 -29.193 1.00 93.00 107 VAL A C 1
ATOM 814 O O . VAL A 1 107 ? 23.737 -5.229 -29.900 1.00 93.00 107 VAL A O 1
ATOM 817 N N . ASP A 1 108 ? 23.868 -7.310 -29.059 1.00 94.12 108 ASP A N 1
ATOM 818 C CA . ASP A 1 108 ? 22.746 -7.843 -29.840 1.00 94.12 108 ASP A CA 1
ATOM 819 C C . ASP A 1 108 ? 21.419 -7.150 -29.485 1.00 94.12 108 ASP A C 1
ATOM 821 O O . ASP A 1 108 ? 20.648 -6.762 -30.363 1.00 94.12 108 ASP A O 1
ATOM 825 N N . ARG A 1 109 ? 21.178 -6.899 -28.192 1.00 93.75 109 ARG A N 1
ATOM 826 C CA . ARG A 1 109 ? 19.974 -6.205 -27.705 1.00 93.75 109 ARG A CA 1
ATOM 827 C C . ARG A 1 109 ? 19.962 -4.736 -28.088 1.00 93.75 109 ARG A C 1
ATOM 829 O O . ARG A 1 109 ? 18.925 -4.212 -28.495 1.00 93.75 109 ARG A O 1
ATOM 836 N N . LEU A 1 110 ? 21.111 -4.076 -27.995 1.00 95.19 110 LEU A N 1
ATOM 837 C CA . LEU A 1 110 ? 21.260 -2.681 -28.379 1.00 95.19 110 LEU A CA 1
ATOM 838 C C . LEU A 1 110 ? 20.977 -2.494 -29.876 1.00 95.19 110 LEU A C 1
ATOM 840 O O . LEU A 1 110 ? 20.319 -1.525 -30.258 1.00 95.19 110 LEU A O 1
ATOM 844 N N . ALA A 1 111 ? 21.398 -3.442 -30.721 1.00 95.25 111 ALA A N 1
ATOM 845 C CA . ALA A 1 111 ? 21.067 -3.442 -32.143 1.00 95.25 111 ALA A CA 1
ATOM 846 C C . ALA A 1 111 ? 19.546 -3.552 -32.379 1.00 95.25 111 ALA A C 1
ATOM 848 O O . ALA A 1 111 ? 18.986 -2.734 -33.112 1.00 95.25 111 ALA A O 1
ATOM 849 N N . GLU A 1 112 ? 18.857 -4.485 -31.709 1.00 95.38 112 GLU A N 1
ATOM 850 C CA . GLU A 1 112 ? 17.389 -4.628 -31.775 1.00 95.38 112 GLU A CA 1
ATOM 851 C C . GLU A 1 112 ? 16.657 -3.353 -31.317 1.00 95.38 112 GLU A C 1
ATOM 853 O O . GLU A 1 112 ? 15.698 -2.896 -31.947 1.00 95.38 112 GLU A O 1
ATOM 858 N N . ILE A 1 113 ? 17.115 -2.751 -30.217 1.00 94.69 113 ILE A N 1
ATOM 859 C CA . ILE A 1 113 ? 16.589 -1.485 -29.697 1.00 94.69 113 ILE A CA 1
ATOM 860 C C . ILE A 1 113 ? 16.777 -0.369 -30.727 1.00 94.69 113 ILE A C 1
ATOM 862 O O . ILE A 1 113 ? 15.826 0.353 -31.024 1.00 94.69 113 ILE A O 1
ATOM 866 N N . ASN A 1 114 ? 17.962 -0.246 -31.323 1.00 96.31 114 ASN A N 1
ATOM 867 C CA . ASN A 1 114 ? 18.265 0.805 -32.292 1.00 96.31 114 ASN A CA 1
ATOM 868 C C . ASN A 1 114 ? 17.446 0.702 -33.580 1.00 96.31 114 ASN A C 1
ATOM 870 O O . ASN A 1 114 ? 17.072 1.739 -34.135 1.00 96.31 114 ASN A O 1
ATOM 874 N N . VAL A 1 115 ? 17.102 -0.511 -34.024 1.00 96.75 115 VAL A N 1
ATOM 875 C CA . VAL A 1 115 ? 16.159 -0.711 -35.136 1.00 96.75 115 VAL A CA 1
ATOM 876 C C . VAL A 1 115 ? 14.792 -0.110 -34.790 1.00 96.75 115 VAL A C 1
ATOM 878 O O . VAL A 1 115 ? 14.290 0.725 -35.543 1.00 96.75 115 VAL A O 1
ATOM 881 N N . ARG A 1 116 ? 14.231 -0.453 -33.618 1.00 95.12 116 ARG A N 1
ATOM 882 C CA . ARG A 1 116 ? 12.929 0.067 -33.147 1.00 95.12 116 ARG A CA 1
ATOM 883 C C . ARG A 1 116 ? 12.942 1.582 -32.918 1.00 95.12 116 ARG A C 1
ATOM 885 O O . ARG A 1 116 ? 11.975 2.277 -33.217 1.00 95.12 116 ARG A O 1
ATOM 892 N N . ARG A 1 117 ? 14.043 2.116 -32.390 1.00 94.00 117 ARG A N 1
ATOM 893 C CA . ARG A 1 117 ? 14.207 3.556 -32.144 1.00 94.00 117 ARG A CA 1
ATOM 894 C C . ARG A 1 117 ? 14.255 4.345 -33.443 1.00 94.00 117 ARG A C 1
ATOM 896 O O . ARG A 1 117 ? 13.515 5.315 -33.585 1.00 94.00 117 ARG A O 1
ATOM 903 N N . THR A 1 118 ? 15.047 3.881 -34.408 1.00 95.06 118 THR A N 1
ATOM 904 C CA . THR A 1 118 ? 15.183 4.543 -35.712 1.00 95.06 118 THR A CA 1
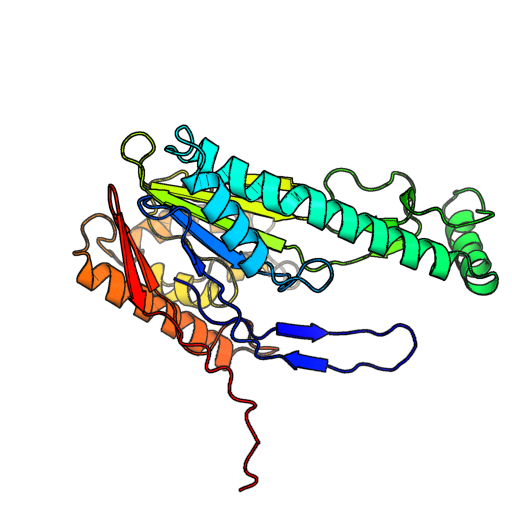ATOM 905 C C . THR A 1 118 ? 13.845 4.557 -36.459 1.00 95.06 118 THR A C 1
ATOM 907 O O . THR A 1 118 ? 13.480 5.589 -37.019 1.00 95.06 118 THR A O 1
ATOM 910 N N . SER A 1 119 ? 13.062 3.467 -36.414 1.00 95.44 119 SER A N 1
ATOM 911 C CA . SER A 1 119 ? 11.722 3.440 -37.028 1.00 95.44 119 SER A CA 1
ATOM 912 C C . SER A 1 119 ? 10.735 4.417 -36.386 1.00 95.44 119 SER A C 1
ATOM 914 O O . SER A 1 119 ? 9.806 4.866 -37.049 1.00 95.44 119 SER A O 1
ATOM 916 N N . ASN A 1 120 ? 10.957 4.775 -35.120 1.00 92.44 120 ASN A N 1
ATOM 917 C CA . ASN A 1 120 ? 10.143 5.729 -34.370 1.00 92.44 120 ASN A CA 1
ATOM 918 C C . ASN A 1 120 ? 10.728 7.157 -34.375 1.00 92.44 120 ASN A C 1
ATOM 920 O O . ASN A 1 120 ? 10.243 8.017 -33.646 1.00 92.44 120 ASN A O 1
ATOM 924 N N . GLY A 1 121 ? 11.767 7.426 -35.178 1.00 94.00 121 GLY A N 1
ATOM 925 C CA . GLY A 1 121 ? 12.385 8.752 -35.297 1.00 94.00 121 GLY A CA 1
ATOM 926 C C . GLY A 1 121 ? 13.326 9.135 -34.149 1.00 94.00 121 GLY A C 1
ATOM 927 O O . GLY A 1 121 ? 13.740 10.290 -34.064 1.00 94.00 121 GLY A O 1
ATOM 928 N N . PHE A 1 122 ? 13.688 8.190 -33.280 1.00 93.81 122 PHE A N 1
ATOM 929 C CA . PHE A 1 122 ? 14.645 8.411 -32.198 1.00 93.81 122 PHE A CA 1
ATOM 930 C C . PHE A 1 122 ? 16.084 8.117 -32.648 1.00 93.81 122 PHE A C 1
ATOM 932 O O . PHE A 1 122 ? 16.307 7.214 -33.462 1.00 93.81 122 PHE A O 1
ATOM 939 N N . PRO A 1 123 ? 17.088 8.829 -32.100 1.00 95.00 123 PRO A N 1
ATOM 940 C CA . PRO A 1 123 ? 18.485 8.563 -32.407 1.00 95.00 123 PRO A CA 1
ATOM 941 C C . PRO A 1 123 ? 18.919 7.190 -31.882 1.00 95.00 123 PRO A C 1
ATOM 943 O O . PRO A 1 123 ? 18.431 6.706 -30.849 1.00 95.00 123 PRO A O 1
ATOM 946 N N . GLN A 1 124 ? 19.875 6.589 -32.591 1.00 96.75 124 GLN A N 1
ATOM 947 C CA . GLN A 1 124 ? 20.543 5.371 -32.147 1.00 96.75 124 GLN A CA 1
ATOM 948 C C . GLN A 1 124 ? 21.331 5.628 -30.860 1.00 96.75 124 GLN A C 1
ATOM 950 O O . GLN A 1 124 ? 21.904 6.699 -30.659 1.00 96.75 124 GLN A O 1
ATOM 955 N N . LEU A 1 125 ? 21.353 4.623 -29.996 1.00 96.44 125 LEU A N 1
ATOM 956 C CA . LEU A 1 125 ? 22.063 4.608 -28.731 1.00 96.44 125 LEU A CA 1
ATOM 957 C C . LEU A 1 125 ? 23.372 3.835 -28.874 1.00 96.44 125 LEU A C 1
ATOM 959 O O . LEU A 1 125 ? 23.416 2.782 -29.513 1.00 96.44 125 LEU A O 1
ATOM 963 N N . THR A 1 126 ? 24.425 4.344 -28.242 1.00 96.50 126 THR A N 1
ATOM 964 C CA . THR A 1 126 ? 25.694 3.624 -28.048 1.00 96.50 126 THR A CA 1
ATOM 965 C C . THR A 1 126 ? 25.673 2.746 -26.799 1.00 96.50 126 THR A C 1
ATOM 967 O O . THR A 1 126 ? 26.427 1.786 -26.718 1.00 96.50 126 THR A O 1
ATOM 970 N N . GLU A 1 127 ? 24.804 3.072 -25.843 1.00 96.50 127 GLU A N 1
ATOM 971 C CA . GLU A 1 127 ? 24.513 2.311 -24.629 1.00 96.50 127 GLU A CA 1
ATOM 972 C C . GLU A 1 127 ? 23.122 2.703 -24.115 1.00 96.50 127 GLU A C 1
ATOM 974 O O . GLU A 1 127 ? 22.613 3.780 -24.440 1.00 96.50 127 GLU A O 1
ATOM 979 N N . VAL A 1 128 ? 22.506 1.841 -23.307 1.00 96.19 128 VAL A N 1
ATOM 980 C CA . VAL A 1 128 ? 21.264 2.164 -22.600 1.00 96.19 128 VAL A CA 1
ATOM 981 C C . VAL A 1 128 ? 21.627 2.649 -21.208 1.00 96.19 128 VAL A C 1
ATOM 983 O O . VAL A 1 128 ? 22.206 1.904 -20.423 1.00 96.19 128 VAL A O 1
ATOM 986 N N . ARG A 1 129 ? 21.274 3.894 -20.891 1.00 96.88 129 ARG A N 1
ATOM 987 C CA . ARG A 1 129 ? 21.530 4.473 -19.569 1.00 96.88 129 ARG A CA 1
ATOM 988 C C . ARG A 1 129 ? 20.387 4.160 -18.593 1.00 96.88 129 ARG A C 1
ATOM 990 O O . ARG A 1 129 ? 19.243 4.033 -19.038 1.00 96.88 129 ARG A O 1
ATOM 997 N N . PRO A 1 130 ? 20.647 4.073 -17.274 1.00 96.69 130 PRO A N 1
ATOM 998 C CA . PRO A 1 130 ? 19.618 3.796 -16.266 1.00 96.69 130 PRO A CA 1
ATOM 999 C C . PRO A 1 130 ? 18.412 4.739 -16.335 1.00 96.69 130 PRO A C 1
ATOM 1001 O O . PRO A 1 130 ? 17.276 4.302 -16.168 1.00 96.69 130 PRO A O 1
ATOM 1004 N N . GLU A 1 131 ? 18.630 6.015 -16.656 1.00 96.19 131 GLU A N 1
ATOM 1005 C CA . GLU A 1 131 ? 17.577 7.036 -16.739 1.00 96.19 131 GLU A CA 1
ATOM 1006 C C . GLU A 1 131 ? 16.662 6.849 -17.956 1.00 96.19 131 GLU A C 1
ATOM 1008 O O . GLU A 1 131 ? 15.659 7.542 -18.081 1.00 96.19 131 GLU A O 1
ATOM 1013 N N . GLN A 1 132 ? 16.996 5.931 -18.867 1.00 95.88 132 GLN A N 1
ATOM 1014 C CA . GLN A 1 132 ? 16.166 5.566 -20.017 1.00 95.88 132 GLN A CA 1
ATOM 1015 C C . GLN A 1 132 ? 15.282 4.345 -19.730 1.00 95.88 132 GLN A C 1
ATOM 1017 O O . GLN A 1 132 ? 14.488 3.954 -20.584 1.00 95.88 132 GLN A O 1
ATOM 1022 N N . ILE A 1 133 ? 15.401 3.735 -18.548 1.00 96.44 133 ILE A N 1
ATOM 1023 C CA . ILE A 1 133 ? 14.527 2.650 -18.102 1.00 96.44 133 ILE A CA 1
ATOM 1024 C C . ILE A 1 133 ? 13.363 3.257 -17.315 1.00 96.44 133 ILE A C 1
ATOM 1026 O O . ILE A 1 133 ? 13.532 3.742 -16.191 1.00 96.44 133 ILE A O 1
ATOM 1030 N N . ALA A 1 134 ? 12.171 3.231 -17.907 1.00 95.38 134 ALA A N 1
ATOM 1031 C CA . ALA A 1 134 ? 10.955 3.672 -17.239 1.00 95.38 134 ALA A CA 1
ATOM 1032 C C . ALA A 1 134 ? 10.489 2.623 -16.226 1.00 95.38 134 ALA A C 1
ATOM 1034 O O . ALA A 1 134 ? 10.584 1.420 -16.475 1.00 95.38 134 ALA A O 1
ATOM 1035 N N . ILE A 1 135 ? 9.927 3.075 -15.105 1.00 93.25 135 ILE A N 1
ATOM 1036 C CA . ILE A 1 135 ? 9.231 2.207 -14.154 1.00 93.25 135 ILE A CA 1
ATOM 1037 C C . ILE A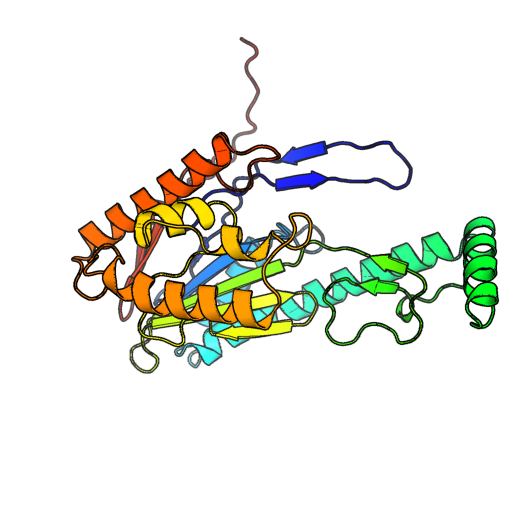 1 135 ? 7.729 2.485 -14.254 1.00 93.25 135 ILE A C 1
ATOM 1039 O O . ILE A 1 135 ? 7.292 3.637 -14.239 1.00 93.25 135 ILE A O 1
ATOM 1043 N N . SER A 1 136 ? 6.914 1.434 -14.334 1.00 88.44 136 SER A N 1
ATOM 1044 C CA . SER A 1 136 ? 5.453 1.565 -14.354 1.00 88.44 136 SER A CA 1
ATOM 1045 C C . SER A 1 136 ? 4.934 2.355 -13.146 1.00 88.44 136 SER A C 1
ATOM 1047 O O . SER A 1 136 ? 5.353 2.088 -12.019 1.00 88.44 136 SER A O 1
ATOM 1049 N N . ASN A 1 137 ? 3.957 3.241 -13.360 1.00 85.50 137 ASN A N 1
ATOM 1050 C CA . ASN A 1 137 ? 3.327 4.098 -12.338 1.00 85.50 137 ASN A CA 1
ATOM 1051 C C . ASN A 1 137 ? 4.216 5.205 -11.747 1.00 85.50 137 ASN A C 1
ATOM 1053 O O . ASN A 1 137 ? 3.781 5.901 -10.828 1.00 85.50 137 ASN A O 1
ATOM 1057 N N . GLU A 1 138 ? 5.425 5.406 -12.272 1.00 89.00 138 GLU A N 1
ATOM 1058 C CA . GLU A 1 138 ? 6.226 6.577 -11.934 1.00 89.00 138 GLU A CA 1
ATOM 1059 C C . GLU A 1 138 ? 5.506 7.870 -12.353 1.00 89.00 138 GLU A C 1
ATOM 1061 O O . GLU A 1 138 ? 4.832 7.925 -13.381 1.00 89.00 138 GLU A O 1
ATOM 1066 N N . GLU A 1 139 ? 5.607 8.912 -11.526 1.00 86.56 139 GLU A N 1
ATOM 1067 C CA . GLU A 1 139 ? 4.948 10.195 -11.794 1.00 86.56 139 GLU A CA 1
ATOM 1068 C C . GLU A 1 139 ? 5.591 10.937 -12.972 1.00 86.56 139 GLU A C 1
ATOM 1070 O O . GLU A 1 139 ? 4.889 11.560 -13.763 1.00 86.56 139 GLU A O 1
ATOM 1075 N N . ASN A 1 140 ? 6.912 10.808 -13.117 1.00 89.88 140 ASN A N 1
ATOM 1076 C CA . ASN A 1 140 ? 7.706 11.468 -14.147 1.00 89.88 140 ASN A CA 1
ATOM 1077 C C . ASN A 1 140 ? 8.544 10.426 -14.907 1.00 89.88 140 ASN A C 1
ATOM 1079 O O . ASN A 1 140 ? 9.736 10.290 -14.626 1.00 89.88 140 ASN A O 1
ATOM 1083 N N . PRO A 1 141 ? 7.941 9.648 -15.826 1.00 91.56 141 PRO A N 1
ATOM 1084 C CA . PRO A 1 141 ? 8.697 8.694 -16.624 1.00 91.56 141 PRO A CA 1
ATOM 1085 C C . PRO A 1 141 ? 9.706 9.419 -17.539 1.00 91.56 141 PRO A C 1
ATOM 1087 O O . PRO A 1 141 ? 9.498 10.586 -17.889 1.00 91.56 141 PRO A O 1
ATOM 1090 N N . PRO A 1 142 ? 10.786 8.741 -17.970 1.00 92.06 142 PRO A N 1
ATOM 1091 C CA . PRO A 1 142 ? 11.730 9.285 -18.941 1.00 92.06 142 PRO A CA 1
ATOM 1092 C C . PRO A 1 142 ? 11.029 9.764 -20.218 1.00 92.06 142 PRO A C 1
ATOM 1094 O O . PRO A 1 142 ? 10.117 9.105 -20.711 1.00 92.06 142 PRO A O 1
ATOM 1097 N N . ALA A 1 143 ? 11.491 10.878 -20.793 1.00 91.44 143 ALA A N 1
ATOM 1098 C CA . ALA A 1 143 ? 10.927 11.421 -22.035 1.00 91.44 143 ALA A CA 1
ATOM 1099 C C . ALA A 1 143 ? 11.164 10.516 -23.262 1.00 91.44 143 ALA A C 1
ATOM 1101 O O . ALA A 1 143 ? 10.429 10.592 -24.242 1.00 91.44 143 ALA A O 1
ATOM 1102 N N . ASP A 1 144 ? 12.196 9.675 -23.203 1.00 91.25 144 ASP A N 1
ATOM 1103 C CA . ASP A 1 144 ? 12.600 8.754 -24.264 1.00 91.25 144 ASP A CA 1
ATOM 1104 C C . ASP A 1 144 ? 12.959 7.385 -23.654 1.00 91.25 144 ASP A C 1
ATOM 1106 O O . ASP A 1 144 ? 14.142 7.055 -23.491 1.00 91.25 144 ASP A O 1
ATOM 1110 N N . PRO A 1 145 ? 11.946 6.623 -23.203 1.00 93.19 145 PRO A N 1
ATOM 1111 C CA . PRO A 1 145 ? 12.172 5.360 -22.528 1.00 93.19 145 PRO A CA 1
ATOM 1112 C C . PRO A 1 145 ? 12.552 4.273 -23.538 1.00 93.19 145 PRO A C 1
ATOM 1114 O O . PRO A 1 145 ? 11.912 4.102 -24.575 1.00 93.19 145 PRO A O 1
ATOM 1117 N N . VAL A 1 146 ? 13.592 3.507 -23.218 1.00 94.31 146 VAL A N 1
ATOM 1118 C CA . VAL A 1 146 ? 14.003 2.327 -23.992 1.00 94.31 146 VAL A CA 1
ATOM 1119 C C . VAL A 1 146 ? 13.099 1.139 -23.691 1.00 94.31 146 VAL A C 1
ATOM 1121 O O . VAL A 1 146 ? 12.743 0.393 -24.599 1.00 94.31 146 VAL A O 1
ATOM 1124 N N . GLU A 1 147 ? 12.729 0.982 -22.424 1.00 93.19 147 GLU A N 1
ATOM 1125 C CA . GLU A 1 147 ? 11.883 -0.097 -21.928 1.00 93.19 147 GLU A CA 1
ATOM 1126 C C . GLU A 1 147 ? 11.093 0.398 -20.710 1.00 93.19 147 GLU A C 1
ATOM 1128 O O . GLU A 1 147 ? 11.556 1.284 -19.986 1.00 93.19 147 GLU A O 1
ATOM 1133 N N . THR A 1 148 ? 9.916 -0.187 -20.470 1.00 93.56 148 THR A N 1
ATOM 1134 C CA . THR A 1 148 ? 9.147 0.026 -19.237 1.00 93.56 148 THR A CA 1
ATOM 1135 C C . THR A 1 148 ? 9.141 -1.241 -18.394 1.00 93.56 148 THR A C 1
ATOM 1137 O O . THR A 1 148 ? 8.570 -2.256 -18.783 1.00 93.56 148 THR A O 1
ATOM 1140 N N . VAL A 1 149 ? 9.736 -1.172 -17.206 1.00 91.88 149 VAL A N 1
ATOM 1141 C CA . VAL A 1 149 ? 9.701 -2.265 -16.235 1.00 91.88 149 VAL A CA 1
ATOM 1142 C C . VAL A 1 149 ? 8.413 -2.164 -15.426 1.00 91.88 149 VAL A C 1
ATOM 1144 O O . VAL A 1 149 ? 8.181 -1.187 -14.708 1.00 91.88 149 VAL A O 1
ATOM 1147 N N . ASN A 1 150 ? 7.577 -3.195 -15.530 1.00 89.31 150 ASN A N 1
ATOM 1148 C CA . ASN A 1 150 ? 6.363 -3.314 -14.733 1.00 89.31 150 ASN A CA 1
ATOM 1149 C C . ASN A 1 150 ? 6.706 -3.873 -13.352 1.00 89.31 150 ASN A C 1
ATOM 1151 O O . ASN A 1 150 ? 7.001 -5.058 -13.209 1.00 89.31 150 ASN A O 1
ATOM 1155 N N . LEU A 1 151 ? 6.666 -3.015 -12.334 1.00 85.88 151 LEU A N 1
ATOM 1156 C CA . LEU A 1 151 ? 6.847 -3.414 -10.940 1.00 85.88 151 LEU A CA 1
ATOM 1157 C C . LEU A 1 151 ? 5.498 -3.456 -10.229 1.00 85.88 151 LEU A C 1
ATOM 1159 O O . LEU A 1 151 ? 4.638 -2.600 -10.440 1.00 85.88 151 LEU A O 1
ATOM 1163 N N . THR A 1 152 ? 5.333 -4.433 -9.337 1.00 85.12 152 THR A N 1
ATOM 1164 C CA . THR A 1 152 ? 4.186 -4.438 -8.425 1.00 85.12 152 THR A CA 1
ATOM 1165 C C . THR A 1 152 ? 4.337 -3.258 -7.465 1.00 85.12 152 THR A C 1
ATOM 1167 O O . THR A 1 152 ? 5.332 -3.217 -6.737 1.00 85.12 152 THR A O 1
ATOM 1170 N N . PRO A 1 153 ? 3.392 -2.303 -7.435 1.00 89.38 153 PRO A N 1
ATOM 1171 C CA . PRO A 1 153 ? 3.519 -1.145 -6.568 1.00 89.38 153 PRO A CA 1
ATOM 1172 C C . PRO A 1 153 ? 3.464 -1.565 -5.098 1.00 89.38 153 PRO A C 1
ATOM 1174 O O . PRO A 1 153 ? 2.643 -2.398 -4.706 1.00 89.38 153 PRO A O 1
ATOM 1177 N N . LEU A 1 154 ? 4.310 -0.959 -4.268 1.00 91.81 154 LEU A N 1
ATOM 1178 C CA . LEU A 1 154 ? 4.189 -1.043 -2.818 1.00 91.81 154 LEU A CA 1
ATOM 1179 C C . LEU A 1 154 ? 3.134 -0.040 -2.363 1.00 91.81 154 LEU A C 1
ATOM 1181 O O . LEU A 1 154 ? 3.270 1.158 -2.592 1.00 91.81 154 LEU A O 1
ATOM 1185 N N . THR A 1 155 ? 2.097 -0.526 -1.692 1.00 92.69 155 THR A N 1
ATOM 1186 C CA . THR A 1 155 ? 1.051 0.310 -1.101 1.00 92.69 155 THR A CA 1
ATOM 1187 C C . THR A 1 155 ? 1.053 0.137 0.410 1.00 92.69 155 THR A C 1
ATOM 1189 O O . THR A 1 155 ? 0.961 -0.981 0.918 1.00 92.69 155 THR A O 1
ATOM 1192 N N . ILE A 1 156 ? 1.127 1.242 1.147 1.00 94.00 156 ILE A N 1
ATOM 1193 C CA . ILE A 1 156 ? 1.011 1.259 2.603 1.00 94.00 156 ILE A CA 1
ATOM 1194 C C . ILE A 1 156 ? -0.148 2.164 2.993 1.00 94.00 156 ILE A C 1
ATOM 1196 O O . ILE A 1 156 ? -0.186 3.337 2.643 1.00 94.00 156 ILE A O 1
ATOM 1200 N N . VAL A 1 157 ? -1.084 1.630 3.768 1.00 94.00 157 VAL A N 1
ATOM 1201 C CA . VAL A 1 157 ? -2.211 2.388 4.310 1.00 94.00 157 VAL A CA 1
ATOM 1202 C C . VAL A 1 157 ? -1.941 2.663 5.774 1.00 94.00 157 VAL A C 1
ATOM 1204 O O . VAL A 1 157 ? -1.922 1.748 6.596 1.00 94.00 157 VAL A O 1
ATOM 1207 N N . VAL A 1 158 ? -1.746 3.928 6.111 1.00 95.56 158 VAL A N 1
ATOM 1208 C CA . VAL A 1 158 ? -1.570 4.388 7.484 1.00 95.56 158 VAL A CA 1
ATOM 1209 C C . VAL A 1 158 ? -2.930 4.779 8.043 1.00 95.56 158 VAL A C 1
ATOM 1211 O O . VAL A 1 158 ? -3.558 5.717 7.560 1.00 95.56 158 VAL A O 1
ATOM 1214 N N . CYS A 1 159 ? -3.381 4.062 9.067 1.00 94.44 159 CYS A N 1
ATOM 1215 C CA . CYS A 1 159 ? -4.630 4.323 9.770 1.00 94.44 159 CYS A CA 1
ATOM 1216 C C . CYS A 1 159 ? -4.338 4.949 11.133 1.00 94.44 159 CYS A C 1
ATOM 1218 O O . CYS A 1 159 ? -3.561 4.395 11.917 1.00 94.44 159 CYS A O 1
ATOM 1220 N N . THR A 1 160 ? -4.996 6.063 11.445 1.00 94.69 160 THR A N 1
ATOM 1221 C CA . THR A 1 160 ? -4.839 6.770 12.718 1.00 94.69 160 THR A CA 1
ATOM 1222 C C . THR A 1 160 ? -6.191 7.151 13.321 1.00 94.69 160 THR A C 1
ATOM 1224 O O . THR A 1 160 ? -7.193 7.290 12.617 1.00 94.69 160 THR A O 1
ATOM 1227 N N . TYR A 1 161 ? -6.236 7.280 14.650 1.00 93.44 161 TYR A N 1
ATOM 1228 C CA . TYR A 1 161 ? -7.406 7.789 15.367 1.00 93.44 161 TYR A CA 1
ATOM 1229 C C . TYR A 1 161 ? -7.010 8.742 16.502 1.00 93.44 161 TYR A C 1
ATOM 1231 O O . TYR A 1 161 ? -7.158 8.441 17.692 1.00 93.44 161 TYR A O 1
ATOM 1239 N N . PHE A 1 162 ? -6.469 9.897 16.119 1.00 91.62 162 PHE A N 1
ATOM 1240 C CA . PHE A 1 162 ? -6.111 10.967 17.048 1.00 91.62 162 PHE A CA 1
ATOM 1241 C C . PHE A 1 162 ? -7.327 11.827 17.409 1.00 91.62 162 PHE A C 1
ATOM 1243 O O . PHE A 1 162 ? -8.301 11.905 16.663 1.00 91.62 162 PHE A O 1
ATOM 1250 N N . GLU A 1 163 ? -7.286 12.474 18.575 1.00 87.00 163 GLU A N 1
ATOM 1251 C CA . GLU A 1 163 ? -8.385 13.330 19.038 1.00 87.00 163 GLU A CA 1
ATOM 1252 C C . GLU A 1 163 ? -8.561 14.570 18.154 1.00 87.00 163 GLU A C 1
ATOM 1254 O O . GLU A 1 163 ? -9.686 14.889 17.782 1.00 87.00 163 GLU A O 1
ATOM 1259 N N . ALA A 1 164 ? -7.452 15.206 17.763 1.00 87.94 164 ALA A N 1
ATOM 1260 C CA . ALA A 1 164 ? -7.457 16.398 16.917 1.00 87.94 164 ALA A CA 1
ATOM 1261 C C . ALA A 1 164 ? -7.882 16.107 15.465 1.00 87.94 164 ALA A C 1
ATOM 1263 O O . ALA A 1 164 ? -8.598 16.902 14.864 1.00 87.94 164 ALA A O 1
ATOM 1264 N N . ASP A 1 165 ? -7.470 14.961 14.914 1.00 85.00 165 ASP A N 1
ATOM 1265 C CA . ASP A 1 165 ? -7.643 14.659 13.485 1.00 85.00 165 ASP A CA 1
ATOM 1266 C C . ASP A 1 165 ? -8.865 13.784 13.183 1.00 85.00 165 ASP A C 1
ATOM 1268 O O . ASP A 1 165 ? -9.281 13.673 12.024 1.00 85.00 165 ASP A O 1
ATOM 1272 N N . GLY A 1 166 ? -9.431 13.147 14.213 1.00 88.25 166 GLY A N 1
ATOM 1273 C CA . GLY A 1 166 ? -10.435 12.103 14.070 1.00 88.25 166 GLY A CA 1
ATOM 1274 C C . GLY A 1 166 ? -9.852 10.809 13.499 1.00 88.25 166 GLY A C 1
ATOM 1275 O O . GLY A 1 166 ? -8.665 10.514 13.639 1.00 88.25 166 GLY A O 1
ATOM 1276 N N . GLN A 1 167 ? -10.716 9.999 12.888 1.00 88.44 167 GLN A N 1
ATOM 1277 C CA . GLN A 1 167 ? -10.297 8.799 12.166 1.00 88.44 167 GLN A CA 1
ATOM 1278 C C . GLN A 1 167 ? -9.748 9.185 10.790 1.00 88.44 167 GLN A C 1
ATOM 1280 O O . GLN A 1 167 ? -10.401 9.915 10.039 1.00 88.44 167 GLN A O 1
ATOM 1285 N N . ARG A 1 168 ? -8.562 8.688 10.449 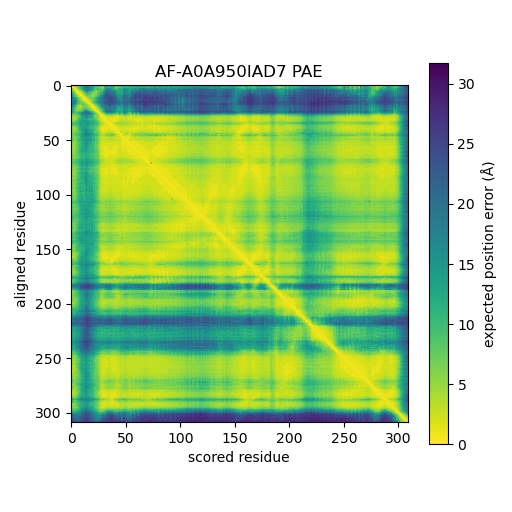1.00 90.88 168 ARG A N 1
ATOM 1286 C CA . ARG A 1 168 ? -7.925 8.919 9.150 1.00 90.88 168 ARG A CA 1
ATOM 1287 C C . ARG A 1 168 ? -7.348 7.623 8.609 1.00 90.88 168 ARG A C 1
ATOM 1289 O O . ARG A 1 168 ? -6.879 6.773 9.363 1.00 90.88 168 ARG A O 1
ATOM 1296 N N . ALA A 1 169 ? -7.380 7.502 7.289 1.00 91.75 169 ALA A N 1
ATOM 1297 C CA . ALA A 1 169 ? -6.594 6.525 6.557 1.00 91.75 169 ALA A CA 1
ATOM 1298 C C . ALA A 1 169 ? -5.915 7.243 5.394 1.00 91.75 169 ALA A C 1
ATOM 1300 O O . ALA A 1 169 ? -6.591 7.908 4.600 1.00 91.75 169 ALA A O 1
ATOM 1301 N N . THR A 1 170 ? -4.598 7.112 5.311 1.00 93.69 170 THR A N 1
ATOM 1302 C CA . THR A 1 170 ? -3.774 7.702 4.261 1.00 93.69 170 THR A CA 1
ATOM 1303 C C . THR A 1 170 ? -3.026 6.594 3.537 1.00 93.69 170 THR A C 1
ATOM 1305 O O . THR A 1 170 ? -2.267 5.850 4.149 1.00 93.69 170 THR A O 1
ATOM 1308 N N . GLU A 1 171 ? -3.250 6.486 2.238 1.00 93.88 171 GLU A N 1
ATOM 1309 C CA . GLU A 1 171 ? -2.546 5.586 1.336 1.00 93.88 171 GLU A CA 1
ATOM 1310 C C . GLU A 1 171 ? -1.272 6.256 0.823 1.00 93.88 171 GLU A C 1
ATOM 1312 O O . GLU A 1 171 ? -1.288 7.409 0.384 1.00 93.88 171 GLU A O 1
ATOM 1317 N N . LEU A 1 172 ? -0.176 5.514 0.910 1.00 95.06 172 LEU A N 1
ATOM 1318 C CA . LEU A 1 172 ? 1.142 5.829 0.386 1.00 95.06 172 LEU A CA 1
ATOM 1319 C C . LEU A 1 172 ? 1.475 4.784 -0.676 1.00 95.06 172 LEU A C 1
ATOM 1321 O O . LEU A 1 172 ? 1.391 3.590 -0.389 1.00 95.06 172 LEU A O 1
ATOM 1325 N N . THR A 1 173 ? 1.824 5.216 -1.886 1.00 93.50 173 THR A N 1
ATOM 1326 C CA . THR A 1 173 ? 2.129 4.304 -2.999 1.00 93.50 173 THR A CA 1
ATOM 1327 C C . THR A 1 173 ? 3.497 4.593 -3.598 1.00 93.50 173 THR A C 1
ATOM 1329 O O . THR A 1 173 ? 3.816 5.746 -3.894 1.00 93.50 173 THR A O 1
ATOM 1332 N N . TRP A 1 174 ? 4.262 3.528 -3.835 1.00 94.06 174 TRP A N 1
ATOM 1333 C CA . TRP A 1 174 ? 5.518 3.549 -4.574 1.00 94.06 174 TRP A CA 1
ATOM 1334 C C . TRP A 1 174 ? 5.465 2.589 -5.774 1.00 94.06 174 TRP A C 1
ATOM 1336 O O . TRP A 1 174 ? 4.885 1.509 -5.649 1.00 94.06 174 TRP A O 1
ATOM 1346 N N . PRO A 1 175 ? 6.089 2.927 -6.921 1.00 89.12 175 PRO A N 1
ATOM 1347 C CA . PRO A 1 175 ? 6.799 4.180 -7.212 1.00 89.12 175 PRO A CA 1
ATOM 1348 C C . PRO A 1 175 ? 5.855 5.395 -7.303 1.00 89.12 175 PRO A C 1
ATOM 1350 O O . PRO A 1 175 ? 4.639 5.247 -7.398 1.00 89.12 175 PRO A O 1
ATOM 1353 N N . GLY A 1 176 ? 6.427 6.601 -7.241 1.00 81.25 176 GLY A N 1
ATOM 1354 C CA . GLY A 1 176 ? 5.703 7.870 -7.391 1.00 81.25 176 GLY A CA 1
ATOM 1355 C C . GLY A 1 176 ? 5.357 8.598 -6.090 1.00 81.25 176 GLY A C 1
ATOM 1356 O O . GLY A 1 176 ? 4.801 9.685 -6.160 1.00 81.25 176 GLY A O 1
ATOM 1357 N N . GLY A 1 177 ? 5.651 8.022 -4.917 1.00 81.62 177 GLY A N 1
ATOM 1358 C CA . GLY A 1 177 ? 5.496 8.691 -3.617 1.00 81.62 177 GLY A CA 1
ATOM 1359 C C . GLY A 1 177 ? 4.093 9.259 -3.362 1.00 81.62 177 GLY A C 1
ATOM 1360 O O . GLY A 1 177 ? 3.929 10.224 -2.613 1.00 81.62 177 GLY A O 1
ATOM 1361 N N . ARG A 1 178 ? 3.065 8.702 -4.016 1.00 87.00 178 ARG A N 1
ATOM 1362 C CA . ARG A 1 178 ? 1.728 9.297 -4.031 1.00 87.00 178 ARG A CA 1
ATOM 1363 C C . ARG A 1 178 ? 1.103 9.168 -2.654 1.00 87.00 178 ARG A C 1
ATOM 1365 O O . ARG A 1 178 ? 0.997 8.065 -2.119 1.00 87.00 178 ARG A O 1
ATOM 1372 N N . ARG A 1 179 ? 0.625 10.293 -2.123 1.00 91.38 179 ARG A N 1
ATOM 1373 C CA . ARG A 1 179 ? -0.140 10.360 -0.877 1.00 91.38 179 ARG A CA 1
ATOM 1374 C C . ARG A 1 179 ? -1.603 10.649 -1.180 1.00 91.38 179 ARG A C 1
ATOM 1376 O O . ARG A 1 179 ? -1.936 11.707 -1.709 1.00 91.38 179 ARG A O 1
ATOM 1383 N N . ARG A 1 180 ? -2.492 9.741 -0.782 1.00 90.06 180 ARG A N 1
ATOM 1384 C CA . ARG A 1 180 ? -3.941 9.891 -0.944 1.00 90.06 180 ARG A CA 1
ATOM 1385 C C . ARG A 1 180 ? -4.651 9.684 0.385 1.00 90.06 180 ARG A C 1
ATOM 1387 O O . ARG A 1 180 ? -4.488 8.659 1.032 1.00 90.06 180 ARG A O 1
ATOM 1394 N N . VAL A 1 181 ? -5.487 10.636 0.790 1.00 87.00 181 VAL A N 1
ATOM 1395 C CA . VAL A 1 181 ? -6.384 10.431 1.937 1.00 87.00 181 VAL A CA 1
ATOM 1396 C C . VAL A 1 181 ? -7.562 9.573 1.475 1.00 87.00 181 VAL A C 1
ATOM 1398 O O . VAL A 1 181 ? -8.334 9.987 0.612 1.00 87.00 181 VAL A O 1
ATOM 1401 N N . CYS A 1 182 ? -7.690 8.370 2.035 1.00 81.44 182 CYS A N 1
ATOM 1402 C CA . CYS A 1 182 ? -8.662 7.357 1.610 1.00 81.44 182 CYS A CA 1
ATOM 1403 C C . CYS A 1 182 ? -10.003 7.448 2.335 1.00 81.44 182 CYS A C 1
ATOM 1405 O O . CYS A 1 182 ? -11.015 6.989 1.811 1.00 81.44 182 CYS A O 1
ATOM 1407 N N . VAL A 1 183 ? -10.037 8.110 3.494 1.00 68.69 183 VAL A N 1
ATOM 1408 C CA . VAL A 1 183 ? -11.287 8.433 4.197 1.00 68.69 183 VAL A CA 1
ATOM 1409 C C . VAL A 1 183 ? -11.496 9.955 4.248 1.00 68.69 183 VAL A C 1
ATOM 1411 O O . VAL A 1 183 ? -11.257 10.580 5.284 1.00 68.69 183 VAL A O 1
ATOM 1414 N N . PRO A 1 184 ? -11.932 10.592 3.143 1.00 51.19 184 PRO A N 1
ATOM 1415 C CA . PRO A 1 184 ? -12.431 11.958 3.153 1.00 51.19 184 PRO A CA 1
ATOM 1416 C C . PRO A 1 184 ? -13.959 11.943 2.960 1.00 51.19 184 PRO A C 1
ATOM 1418 O O . PRO A 1 184 ? -14.461 12.374 1.929 1.00 51.19 184 PRO A O 1
ATOM 1421 N N . GLY A 1 185 ? -14.736 11.382 3.895 1.00 52.16 185 GLY A N 1
ATOM 1422 C CA . GLY A 1 185 ? -16.194 11.376 3.723 1.00 52.16 185 GLY A CA 1
ATOM 1423 C C . GLY A 1 185 ? -17.006 10.613 4.773 1.00 52.16 185 GLY A C 1
ATOM 1424 O O . GLY A 1 185 ? -16.435 10.026 5.691 1.00 52.16 185 GLY A O 1
ATOM 1425 N N . PRO A 1 186 ? -18.348 10.614 4.638 1.00 49.84 186 PRO A N 1
ATOM 1426 C CA . PRO A 1 186 ? -19.272 10.017 5.603 1.00 49.84 186 PRO A CA 1
ATOM 1427 C C . PRO A 1 186 ? -19.321 8.484 5.557 1.00 49.84 186 PRO A C 1
ATOM 1429 O O . PRO A 1 186 ? -19.906 7.893 6.461 1.00 49.84 186 PRO A O 1
ATOM 1432 N N . SER A 1 187 ? -18.729 7.838 4.540 1.00 61.59 187 SER A N 1
ATOM 1433 C CA . SER A 1 187 ? -18.659 6.374 4.447 1.00 61.59 187 SER A CA 1
ATOM 1434 C C . SER A 1 187 ? -17.571 5.840 5.386 1.00 61.59 187 SER A C 1
ATOM 1436 O O . SER A 1 187 ? -16.388 6.045 5.117 1.00 61.59 187 SER A O 1
ATOM 1438 N N . PRO A 1 188 ? -17.933 5.137 6.470 1.00 68.31 188 PRO A N 1
ATOM 1439 C CA . PRO A 1 188 ? -16.972 4.651 7.459 1.00 68.31 188 PRO A CA 1
ATOM 1440 C C . PRO A 1 188 ? -16.263 3.360 7.026 1.00 68.31 188 PRO A C 1
ATOM 1442 O O . PRO A 1 188 ? -15.327 2.925 7.692 1.00 68.31 188 PRO A O 1
ATOM 1445 N N . LEU A 1 189 ? -16.710 2.729 5.934 1.00 79.25 189 LEU A N 1
ATOM 1446 C CA . LEU A 1 189 ? -16.123 1.501 5.411 1.00 79.25 189 LEU A CA 1
ATOM 1447 C C . LEU A 1 189 ? -15.211 1.808 4.233 1.00 79.25 189 LEU A C 1
ATOM 1449 O O . LEU A 1 189 ? -15.616 2.443 3.257 1.00 79.25 189 LEU A O 1
ATOM 1453 N N . TRP A 1 190 ? -13.997 1.288 4.332 1.00 81.06 190 TRP A N 1
ATOM 1454 C CA . TRP A 1 190 ? -12.998 1.313 3.284 1.00 81.06 190 TRP A CA 1
ATOM 1455 C C . TRP A 1 190 ? -12.355 -0.068 3.199 1.00 81.06 190 TRP A C 1
ATOM 1457 O O . TRP A 1 190 ? -12.024 -0.674 4.221 1.00 81.06 190 TRP A O 1
ATOM 1467 N N . TRP A 1 191 ? -12.214 -0.579 1.983 1.00 83.19 191 TRP A N 1
ATOM 1468 C CA . TRP A 1 191 ? -11.570 -1.852 1.699 1.00 83.19 191 TRP A CA 1
ATOM 1469 C C . TRP A 1 191 ? -10.668 -1.692 0.485 1.00 83.19 191 TRP A C 1
ATOM 1471 O O . TRP A 1 191 ? -10.884 -0.832 -0.369 1.00 83.19 191 TRP A O 1
ATOM 1481 N N . TRP A 1 192 ? -9.661 -2.547 0.420 1.00 76.94 192 TRP A N 1
ATOM 1482 C CA . TRP A 1 192 ? -8.678 -2.573 -0.647 1.00 76.94 192 TRP A CA 1
ATOM 1483 C C . TRP A 1 192 ? -8.320 -4.033 -0.953 1.00 76.94 192 TRP A C 1
ATOM 1485 O O . TRP A 1 192 ? -8.411 -4.887 -0.069 1.00 76.94 192 TRP A O 1
ATOM 1495 N N . GLY A 1 193 ? -7.918 -4.311 -2.194 1.00 78.88 193 GLY A N 1
ATOM 1496 C CA . GLY A 1 193 ? -7.515 -5.643 -2.649 1.00 78.88 193 GLY A CA 1
ATOM 1497 C C . GLY A 1 193 ? -8.657 -6.480 -3.231 1.00 78.88 193 GLY A C 1
ATOM 1498 O O . GLY A 1 193 ? -9.745 -5.978 -3.534 1.00 78.88 193 GLY A O 1
ATOM 1499 N N . SER A 1 194 ? -8.394 -7.772 -3.435 1.00 76.31 194 SER A N 1
ATOM 1500 C CA . SER A 1 194 ? -9.383 -8.689 -3.999 1.00 76.31 194 SER A CA 1
ATOM 1501 C C . SER A 1 194 ? -10.532 -8.974 -3.023 1.00 76.31 194 SER A C 1
ATOM 1503 O O . SER A 1 194 ? -10.406 -8.849 -1.808 1.00 76.31 194 SER A O 1
ATOM 1505 N N . GLY A 1 195 ? -11.708 -9.287 -3.574 1.00 84.81 195 GLY A N 1
ATOM 1506 C CA . GLY A 1 195 ? -12.944 -9.451 -2.800 1.00 84.81 195 GLY A CA 1
ATOM 1507 C C . GLY A 1 195 ? -13.759 -8.167 -2.621 1.00 84.81 195 GLY A C 1
ATOM 1508 O O . GLY A 1 195 ? -14.894 -8.237 -2.153 1.00 84.81 195 GLY A O 1
ATOM 1509 N N . GLY A 1 196 ? -13.255 -7.014 -3.079 1.00 86.38 196 GLY A N 1
ATOM 1510 C CA . GLY A 1 196 ? -14.015 -5.762 -3.092 1.00 86.38 196 GLY A CA 1
ATOM 1511 C C . GLY A 1 196 ? -15.345 -5.855 -3.847 1.00 86.38 196 GLY A C 1
ATOM 1512 O O . GLY A 1 196 ? -16.325 -5.276 -3.397 1.00 86.38 196 GLY A O 1
ATOM 1513 N N . ALA A 1 197 ? -15.408 -6.649 -4.920 1.00 86.25 197 ALA A N 1
ATOM 1514 C CA . ALA A 1 197 ? -16.646 -6.966 -5.636 1.00 86.25 197 ALA A CA 1
ATOM 1515 C C . ALA A 1 197 ? -17.676 -7.677 -4.739 1.00 86.25 197 ALA A C 1
ATOM 1517 O O . ALA A 1 197 ? -18.837 -7.283 -4.681 1.00 86.25 197 ALA A O 1
ATOM 1518 N N . ALA A 1 198 ? -17.257 -8.702 -3.990 1.00 91.25 198 ALA A N 1
ATOM 1519 C CA . ALA A 1 198 ? -18.142 -9.427 -3.080 1.00 91.25 198 ALA A CA 1
ATOM 1520 C C . ALA A 1 198 ? -18.604 -8.553 -1.911 1.00 91.25 198 ALA A C 1
ATOM 1522 O O . ALA A 1 198 ? -19.788 -8.549 -1.587 1.00 91.25 198 ALA A O 1
ATOM 1523 N N . ILE A 1 199 ? -17.694 -7.765 -1.330 1.00 89.62 199 ILE A N 1
ATOM 1524 C CA . ILE A 1 199 ? -18.032 -6.791 -0.286 1.00 89.62 199 ILE A CA 1
ATOM 1525 C C . ILE A 1 199 ? -19.008 -5.744 -0.836 1.00 89.62 199 ILE A C 1
ATOM 1527 O O . ILE A 1 199 ? -20.006 -5.448 -0.188 1.00 89.62 199 ILE A O 1
ATOM 1531 N N . ALA A 1 200 ? -18.777 -5.213 -2.039 1.00 85.00 200 ALA A N 1
ATOM 1532 C CA . ALA A 1 200 ? -19.680 -4.254 -2.669 1.00 85.00 200 ALA A CA 1
ATOM 1533 C C . ALA A 1 200 ? -21.076 -4.852 -2.882 1.00 85.00 200 ALA A C 1
ATOM 1535 O O . ALA A 1 200 ? -22.052 -4.224 -2.486 1.00 85.00 200 ALA A O 1
ATOM 1536 N N . ARG A 1 201 ? -21.178 -6.083 -3.403 1.00 87.81 201 ARG A N 1
ATOM 1537 C CA . ARG A 1 201 ? -22.462 -6.788 -3.577 1.00 87.81 201 ARG A CA 1
ATOM 1538 C C . ARG A 1 201 ? -23.169 -7.028 -2.252 1.00 87.81 201 ARG A C 1
ATOM 1540 O O . ARG A 1 201 ? -24.364 -6.789 -2.157 1.00 87.81 201 ARG A O 1
ATOM 1547 N N . LEU A 1 202 ? -22.433 -7.446 -1.226 1.00 88.56 202 LEU A N 1
ATOM 1548 C CA . LEU A 1 202 ? -22.977 -7.658 0.111 1.00 88.56 202 LEU A CA 1
ATOM 1549 C C . LEU A 1 202 ? -23.510 -6.351 0.722 1.00 88.56 202 LEU A C 1
ATOM 1551 O O . LEU A 1 202 ? -24.597 -6.333 1.286 1.00 88.56 202 LEU A O 1
ATOM 1555 N N . MET A 1 203 ? -22.755 -5.257 0.603 1.00 84.25 203 MET A N 1
ATOM 1556 C CA . MET A 1 203 ? -23.087 -3.974 1.231 1.00 84.25 203 MET A CA 1
ATOM 1557 C C . MET A 1 203 ? -24.129 -3.164 0.459 1.00 84.25 203 MET A C 1
ATOM 1559 O O . MET A 1 203 ? -24.952 -2.476 1.060 1.00 84.25 203 MET A O 1
ATOM 1563 N N . ARG A 1 204 ? -24.047 -3.184 -0.873 1.00 78.94 204 ARG A N 1
ATOM 1564 C CA . ARG A 1 204 ? -24.799 -2.303 -1.781 1.00 78.94 204 ARG A CA 1
ATOM 1565 C C . ARG A 1 204 ? -25.867 -3.045 -2.582 1.00 78.94 204 ARG A C 1
ATOM 1567 O O . ARG A 1 204 ? -26.636 -2.400 -3.279 1.00 78.94 204 ARG A O 1
ATOM 1574 N N . GLY A 1 205 ? -25.883 -4.378 -2.539 1.00 81.69 205 GLY A N 1
ATOM 1575 C CA . GLY A 1 205 ? -26.752 -5.229 -3.358 1.00 81.69 205 GLY A CA 1
ATOM 1576 C C . GLY A 1 205 ? -26.242 -5.477 -4.782 1.00 81.69 205 GLY A C 1
ATOM 1577 O O . GLY A 1 205 ? -26.766 -6.349 -5.468 1.00 81.69 205 GLY A O 1
ATOM 1578 N N . PHE A 1 206 ? -25.214 -4.755 -5.240 1.00 79.44 206 PHE A N 1
ATOM 1579 C CA . PHE A 1 206 ? -24.671 -4.880 -6.594 1.00 79.44 206 PHE A CA 1
ATOM 1580 C C . PHE A 1 206 ? -23.202 -4.435 -6.682 1.00 79.44 206 PHE A C 1
ATOM 1582 O O . PHE A 1 206 ? -22.638 -3.883 -5.736 1.00 79.44 206 PHE A O 1
ATOM 1589 N N . ASP A 1 207 ? -22.579 -4.691 -7.832 1.00 79.00 207 ASP A N 1
ATOM 1590 C CA . ASP A 1 207 ? -21.187 -4.353 -8.129 1.00 79.00 207 ASP A CA 1
ATOM 1591 C C . ASP A 1 207 ? -21.112 -3.362 -9.293 1.00 79.00 207 ASP A C 1
ATOM 1593 O O . ASP A 1 207 ? -21.531 -3.680 -10.402 1.00 79.00 207 ASP A O 1
ATOM 1597 N N . LEU A 1 208 ? -20.576 -2.166 -9.038 1.00 72.31 208 LEU A N 1
ATOM 1598 C CA . LEU A 1 208 ? -20.447 -1.107 -10.045 1.00 72.31 208 LEU A CA 1
ATOM 1599 C C . LEU A 1 208 ? -19.421 -1.438 -11.134 1.00 72.31 208 LEU A C 1
ATOM 1601 O O . LEU A 1 208 ? -19.511 -0.865 -12.215 1.00 72.31 208 LEU A O 1
ATOM 1605 N N . SER A 1 209 ? -18.468 -2.343 -10.878 1.00 72.06 209 SER A N 1
ATOM 1606 C CA . SER A 1 209 ? -17.490 -2.740 -11.901 1.00 72.06 209 SER A CA 1
ATOM 1607 C C . SER A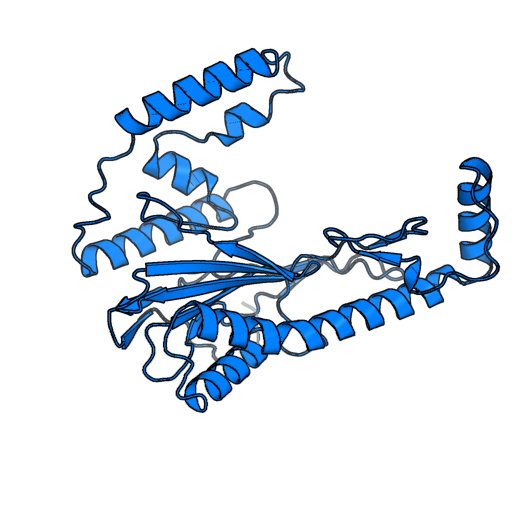 1 209 ? -18.154 -3.430 -13.093 1.00 72.06 209 SER A C 1
ATOM 1609 O O . SER A 1 209 ? -17.689 -3.274 -14.216 1.00 72.06 209 SER A O 1
ATOM 1611 N N . LEU A 1 210 ? -19.313 -4.068 -12.878 1.00 69.56 210 LEU A N 1
ATOM 1612 C CA . LEU A 1 210 ? -20.123 -4.639 -13.954 1.00 69.56 210 LEU A CA 1
ATOM 1613 C C . LEU A 1 210 ? -20.543 -3.585 -14.983 1.00 69.56 210 LEU A C 1
ATOM 1615 O O . LEU A 1 210 ? -20.721 -3.926 -16.136 1.00 69.56 210 LEU A O 1
ATOM 1619 N N . LEU A 1 211 ? -20.673 -2.314 -14.593 1.00 68.31 211 LEU A N 1
ATOM 1620 C CA . LEU A 1 211 ? -21.063 -1.238 -15.509 1.00 68.31 211 LEU A CA 1
ATOM 1621 C C . LEU A 1 211 ? -19.878 -0.645 -16.287 1.00 68.31 211 LEU A C 1
ATOM 1623 O O . LEU A 1 211 ? -20.097 0.090 -17.245 1.00 68.31 211 LEU A O 1
ATOM 1627 N N . GLN A 1 212 ? -18.636 -0.921 -15.873 1.00 62.47 212 GLN A N 1
ATOM 1628 C CA . GLN A 1 212 ? -17.429 -0.366 -16.499 1.00 62.47 212 GLN A CA 1
ATOM 1629 C C . GLN A 1 212 ? -16.907 -1.226 -17.660 1.00 62.47 212 GLN A C 1
ATOM 1631 O O . GLN A 1 212 ? -16.246 -0.698 -18.548 1.00 62.47 212 GLN A O 1
ATOM 1636 N N . ASP A 1 213 ? -17.230 -2.520 -17.684 1.00 61.22 213 ASP A N 1
ATOM 1637 C CA . ASP A 1 213 ? -16.573 -3.523 -18.539 1.00 61.22 213 ASP A CA 1
ATOM 1638 C C . ASP A 1 213 ? -17.251 -3.750 -19.908 1.00 61.22 213 ASP A C 1
ATOM 1640 O O . ASP A 1 213 ? -17.081 -4.785 -20.547 1.00 61.22 213 ASP A O 1
ATOM 1644 N N . HIS A 1 214 ? -18.066 -2.804 -20.384 1.00 57.19 214 HIS A N 1
ATOM 1645 C CA . HIS A 1 214 ? -18.980 -3.062 -21.505 1.00 57.19 214 HIS A CA 1
ATOM 1646 C C . HIS A 1 214 ? -18.545 -2.543 -22.884 1.00 57.19 214 HIS A C 1
ATOM 1648 O O . HIS A 1 214 ? -19.301 -2.718 -23.845 1.00 57.19 214 HIS A O 1
ATOM 1654 N N . SER A 1 215 ? -17.338 -1.989 -23.041 1.00 52.97 215 SER A N 1
ATOM 1655 C CA . SER A 1 215 ? -16.869 -1.443 -24.331 1.00 52.97 215 SER A CA 1
ATOM 1656 C C . SER A 1 215 ? -16.912 -2.450 -25.493 1.00 52.97 215 SER A C 1
ATOM 1658 O O . SER A 1 215 ? -17.109 -2.044 -26.635 1.00 52.97 215 SER A O 1
ATOM 1660 N N . GLU A 1 216 ? -16.820 -3.754 -25.223 1.00 53.22 216 GLU A N 1
ATOM 1661 C CA . GLU A 1 216 ? -16.841 -4.807 -26.252 1.00 53.22 216 GLU A CA 1
ATOM 1662 C C . GLU A 1 216 ? -18.248 -5.347 -26.586 1.00 53.22 216 GLU A C 1
ATOM 1664 O O . GLU A 1 216 ? -18.416 -6.084 -27.554 1.00 53.22 216 GLU A O 1
ATOM 1669 N N . SER A 1 217 ? -19.284 -4.967 -25.828 1.00 57.81 217 SER A N 1
ATOM 1670 C CA . SER A 1 217 ? -20.632 -5.572 -25.910 1.00 57.81 217 SER A CA 1
ATOM 1671 C C . SER A 1 217 ? -21.701 -4.727 -26.622 1.00 57.81 217 SER A C 1
ATOM 1673 O O . SER A 1 217 ? -22.876 -5.086 -26.607 1.00 57.81 217 SER A O 1
ATOM 1675 N N . GLY A 1 218 ? -21.314 -3.618 -27.263 1.00 60.09 218 GLY A N 1
ATOM 1676 C CA . GLY A 1 218 ? -22.270 -2.640 -27.804 1.00 60.09 218 GLY A CA 1
ATOM 1677 C C . GLY A 1 218 ? -22.834 -1.717 -26.721 1.00 60.09 218 GLY A C 1
ATOM 1678 O O . GLY A 1 218 ? -24.022 -1.406 -26.729 1.00 60.09 218 GLY A O 1
ATOM 1679 N N . ALA A 1 219 ? -21.981 -1.334 -25.765 1.00 58.81 219 ALA A N 1
ATOM 1680 C CA . ALA A 1 219 ? -22.340 -0.487 -24.638 1.00 58.81 219 ALA A CA 1
ATOM 1681 C C . ALA A 1 219 ? -22.994 0.847 -25.035 1.00 58.81 219 ALA A C 1
ATOM 1683 O O . ALA A 1 219 ? -22.685 1.391 -26.100 1.00 58.81 219 ALA A O 1
ATOM 1684 N N . PRO A 1 220 ? -23.799 1.409 -24.112 1.00 61.38 220 PRO A N 1
ATOM 1685 C CA . PRO A 1 220 ? -24.152 2.824 -24.091 1.00 61.38 220 PRO A CA 1
ATOM 1686 C C . PRO A 1 220 ? -22.937 3.718 -24.355 1.00 61.38 220 PRO A C 1
ATOM 1688 O O . PRO A 1 220 ? -21.821 3.384 -23.939 1.00 61.38 220 PRO A O 1
ATOM 1691 N N . ASP A 1 221 ? -23.136 4.872 -24.994 1.00 77.31 221 ASP A N 1
ATOM 1692 C CA . ASP A 1 221 ? -22.052 5.849 -25.110 1.00 77.31 221 ASP A CA 1
ATOM 1693 C C . ASP A 1 221 ? -21.546 6.288 -23.717 1.00 77.31 221 ASP A C 1
ATOM 1695 O O . ASP A 1 221 ? -22.186 6.056 -22.688 1.00 77.31 221 ASP A O 1
ATOM 1699 N N . ALA A 1 222 ? -20.366 6.912 -23.657 1.00 72.81 222 ALA A N 1
ATOM 1700 C CA . ALA A 1 222 ? -19.743 7.289 -22.387 1.00 72.81 222 ALA A CA 1
ATOM 1701 C C . ALA A 1 222 ? -20.631 8.194 -21.506 1.00 72.81 222 ALA A C 1
ATOM 1703 O O . ALA A 1 222 ? -20.520 8.148 -20.279 1.00 72.81 222 ALA A O 1
ATOM 1704 N N . GLU A 1 223 ? -21.511 9.002 -22.104 1.00 80.00 223 GLU A N 1
ATOM 1705 C CA . GLU A 1 223 ? -22.428 9.867 -21.367 1.00 80.00 223 GLU A CA 1
ATOM 1706 C C . GLU A 1 223 ? -23.639 9.080 -20.853 1.00 80.00 223 GLU A C 1
ATOM 1708 O O . GLU A 1 223 ? -24.058 9.287 -19.716 1.00 80.00 223 GLU A O 1
ATOM 1713 N N . GLU A 1 224 ? -24.164 8.129 -21.622 1.00 78.38 224 GLU A N 1
ATOM 1714 C CA . GLU A 1 224 ? -25.239 7.236 -21.186 1.00 78.38 224 GLU A CA 1
ATOM 1715 C C . GLU A 1 224 ? -24.754 6.273 -20.085 1.00 78.38 224 GLU A C 1
ATOM 1717 O O . GLU A 1 224 ? -25.412 6.128 -19.053 1.00 78.38 224 GLU A O 1
ATOM 1722 N N . ALA A 1 225 ? -23.547 5.712 -20.208 1.00 72.44 225 ALA A N 1
ATOM 1723 C CA . ALA A 1 225 ? -22.914 4.924 -19.148 1.00 72.44 225 ALA A CA 1
ATOM 1724 C C . ALA A 1 225 ? -22.734 5.749 -17.865 1.00 72.44 225 ALA A C 1
ATOM 1726 O O . ALA A 1 225 ? -23.022 5.283 -16.760 1.00 72.44 225 ALA A O 1
ATOM 1727 N N . LYS A 1 226 ? -22.314 7.010 -18.003 1.00 75.62 226 LYS A N 1
ATOM 1728 C CA . LYS A 1 226 ? -22.217 7.950 -16.888 1.00 75.62 226 LYS A CA 1
ATOM 1729 C C . LYS A 1 226 ? -23.585 8.256 -16.285 1.00 75.62 226 LYS A C 1
ATOM 1731 O O . LYS A 1 226 ? -23.681 8.278 -15.066 1.00 75.62 226 LYS A O 1
ATOM 1736 N N . GLN A 1 227 ? -24.641 8.428 -17.080 1.00 80.88 227 GLN A N 1
ATOM 1737 C CA . GLN A 1 227 ? -26.007 8.620 -16.576 1.00 80.88 227 GLN A CA 1
ATOM 1738 C C . GLN A 1 227 ? -26.518 7.393 -15.817 1.00 80.88 227 GLN A C 1
ATOM 1740 O O . GLN A 1 227 ? -27.104 7.546 -14.746 1.00 80.88 227 GLN A O 1
ATOM 1745 N N . VAL A 1 228 ? -26.259 6.185 -16.323 1.00 76.56 228 VAL A N 1
ATOM 1746 C CA . VAL A 1 228 ? -26.594 4.929 -15.638 1.00 76.56 228 VAL A CA 1
ATOM 1747 C C . VAL A 1 228 ? -25.814 4.807 -14.333 1.00 76.56 228 VAL A C 1
ATOM 1749 O O . VAL A 1 228 ? -26.401 4.461 -13.313 1.00 76.56 228 VAL A O 1
ATOM 1752 N N . LEU A 1 229 ? -24.522 5.140 -14.328 1.00 73.25 229 LEU A N 1
ATOM 1753 C CA . LEU A 1 229 ? -23.699 5.163 -13.118 1.00 73.25 229 LEU A CA 1
ATOM 1754 C C . LEU A 1 229 ? -24.190 6.205 -12.110 1.00 73.25 229 LEU A C 1
ATOM 1756 O O . LEU A 1 229 ? -24.268 5.897 -10.925 1.00 73.25 229 LEU A O 1
ATOM 1760 N N . ASP A 1 230 ? -24.561 7.405 -12.557 1.00 77.31 230 ASP A N 1
ATOM 1761 C CA . ASP A 1 230 ? -25.092 8.469 -11.700 1.00 77.31 230 ASP A CA 1
ATOM 1762 C C . ASP A 1 230 ? -26.446 8.064 -11.107 1.00 77.31 230 ASP A C 1
ATOM 1764 O O . ASP A 1 230 ? -26.690 8.232 -9.910 1.00 77.31 230 ASP A O 1
ATOM 1768 N N . TYR A 1 231 ? -27.319 7.477 -11.929 1.00 76.44 231 TYR A N 1
ATOM 1769 C CA . TYR A 1 231 ? -28.604 6.938 -11.501 1.00 76.44 231 TYR A CA 1
ATOM 1770 C C . TYR A 1 231 ? -28.414 5.799 -10.499 1.00 76.44 231 TYR A C 1
ATOM 1772 O O . TYR A 1 231 ? -28.979 5.844 -9.406 1.00 76.44 231 TYR A O 1
ATOM 1780 N N . ALA A 1 232 ? -27.565 4.823 -10.825 1.00 72.50 232 ALA A N 1
ATOM 1781 C CA . ALA A 1 232 ? -27.237 3.700 -9.961 1.00 72.50 232 ALA A CA 1
ATOM 1782 C C . ALA A 1 232 ? -26.585 4.171 -8.663 1.00 72.50 232 ALA A C 1
ATOM 1784 O O . ALA A 1 232 ? -26.932 3.651 -7.617 1.00 72.50 232 ALA A O 1
ATOM 1785 N N . ALA A 1 233 ? -25.703 5.173 -8.678 1.00 71.12 233 ALA A N 1
ATOM 1786 C CA . ALA A 1 233 ? -25.095 5.732 -7.473 1.00 71.12 233 ALA A CA 1
ATOM 1787 C C . ALA A 1 233 ? -26.130 6.429 -6.577 1.00 71.12 233 ALA A C 1
ATOM 1789 O O . ALA A 1 233 ? -26.102 6.254 -5.358 1.00 71.12 233 ALA A O 1
ATOM 1790 N N . ARG A 1 234 ? -27.080 7.170 -7.164 1.00 72.31 234 ARG A N 1
ATOM 1791 C CA . ARG A 1 234 ? -28.186 7.804 -6.425 1.00 72.31 234 ARG A CA 1
ATOM 1792 C C . ARG A 1 234 ? -29.142 6.768 -5.833 1.00 72.31 234 ARG A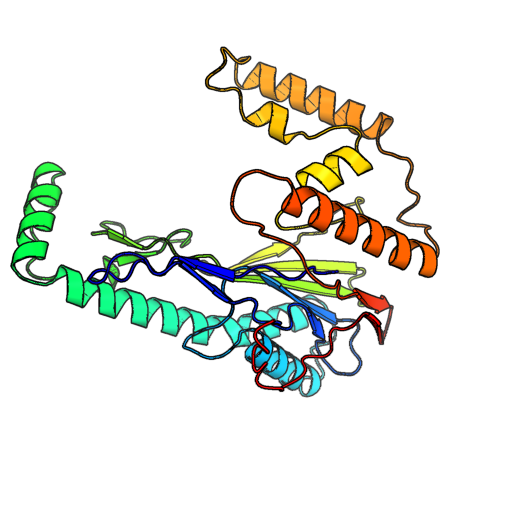 C 1
ATOM 1794 O O . ARG A 1 234 ? -29.546 6.909 -4.683 1.00 72.31 234 ARG A O 1
ATOM 1801 N N . PHE A 1 235 ? -29.459 5.712 -6.581 1.00 69.50 235 PHE A N 1
ATOM 1802 C CA . PHE A 1 235 ? -30.314 4.616 -6.119 1.00 69.50 235 PHE A CA 1
ATOM 1803 C C . PHE A 1 235 ? -29.605 3.653 -5.162 1.00 69.50 235 PHE A C 1
ATOM 1805 O O . PHE A 1 235 ? -30.239 3.121 -4.254 1.00 69.50 235 PHE A O 1
ATOM 1812 N N . ALA A 1 236 ? -28.291 3.470 -5.302 1.00 64.06 236 ALA A N 1
ATOM 1813 C CA . ALA A 1 236 ? -27.474 2.663 -4.400 1.00 64.06 236 ALA A CA 1
ATOM 1814 C C . ALA A 1 236 ? -27.616 3.146 -2.969 1.00 64.06 236 ALA A C 1
ATOM 1816 O O . ALA A 1 236 ? -27.653 2.333 -2.059 1.00 64.06 236 ALA A O 1
ATOM 1817 N N . LEU A 1 237 ? -27.728 4.461 -2.764 1.00 63.41 237 LEU A N 1
ATOM 1818 C CA . LEU A 1 237 ? -27.934 5.017 -1.434 1.00 63.41 237 LEU A CA 1
ATOM 1819 C C . LEU A 1 237 ? -29.255 4.557 -0.801 1.00 63.41 237 LEU A C 1
ATOM 1821 O O . LEU A 1 237 ? -29.310 4.414 0.415 1.00 63.41 237 LEU A O 1
ATOM 1825 N N . ALA A 1 238 ? -30.288 4.285 -1.606 1.00 64.62 238 ALA A N 1
ATOM 1826 C CA . ALA A 1 238 ? -31.580 3.793 -1.131 1.00 64.62 238 ALA A CA 1
ATOM 1827 C C . ALA A 1 238 ? -31.582 2.282 -0.828 1.00 64.62 238 ALA A C 1
ATOM 1829 O O . ALA A 1 238 ? -32.375 1.833 -0.004 1.00 64.62 238 ALA A O 1
ATOM 1830 N N . TYR A 1 239 ? -30.698 1.512 -1.473 1.00 62.06 239 TYR A N 1
ATOM 1831 C CA . TYR A 1 239 ? -30.579 0.055 -1.310 1.00 62.06 239 TYR A CA 1
ATOM 1832 C C . TYR A 1 239 ? -29.318 -0.395 -0.573 1.00 62.06 239 TYR A C 1
ATOM 1834 O O . TYR A 1 239 ? -29.093 -1.597 -0.416 1.00 62.06 239 TYR A O 1
ATOM 1842 N N . LEU A 1 240 ? -28.497 0.547 -0.104 1.00 67.19 240 LEU A N 1
ATOM 1843 C CA . LEU A 1 240 ? -27.450 0.260 0.862 1.00 67.19 240 LEU A CA 1
ATOM 1844 C C . LEU A 1 240 ? -28.107 -0.490 2.008 1.00 67.19 240 LEU A C 1
ATOM 1846 O O . LEU A 1 240 ? -29.092 -0.013 2.580 1.00 67.19 240 LEU A O 1
ATOM 1850 N N . MET A 1 241 ? -27.556 -1.658 2.339 1.00 68.75 241 MET A N 1
ATOM 1851 C CA . MET A 1 241 ? -27.951 -2.331 3.561 1.00 68.75 241 MET A CA 1
ATOM 1852 C C . MET A 1 241 ? -27.836 -1.276 4.671 1.00 68.75 241 MET A C 1
ATOM 1854 O O . MET A 1 241 ? -26.775 -0.645 4.764 1.00 68.75 241 MET A O 1
ATOM 1858 N N . PRO A 1 242 ? -28.904 -0.994 5.443 1.00 67.19 242 PRO A N 1
ATOM 1859 C CA . PRO A 1 242 ? -28.874 0.030 6.476 1.00 67.19 242 PRO A CA 1
ATOM 1860 C C . PRO A 1 242 ? -28.022 -0.495 7.629 1.00 67.19 242 PRO A C 1
ATOM 1862 O O . PRO A 1 242 ? -28.515 -0.917 8.668 1.00 67.19 242 PRO A O 1
ATOM 1865 N N . THR A 1 243 ? -26.714 -0.540 7.412 1.00 71.19 243 THR A N 1
ATOM 1866 C CA . THR A 1 243 ? -25.739 -0.950 8.395 1.00 71.19 243 THR A CA 1
ATOM 1867 C C . THR A 1 243 ? -25.414 0.303 9.194 1.00 71.19 243 THR A C 1
ATOM 1869 O O . THR A 1 243 ? -24.843 1.246 8.638 1.00 71.19 243 THR A O 1
ATOM 1872 N N . PRO A 1 244 ? -25.757 0.360 10.488 1.00 79.19 244 PRO A N 1
ATOM 1873 C CA . PRO A 1 244 ? -25.503 1.524 11.321 1.00 79.19 244 PRO A CA 1
ATOM 1874 C C . PRO A 1 244 ? -24.017 1.587 11.706 1.00 79.19 244 PRO A C 1
ATOM 1876 O O . PRO A 1 244 ? -23.678 1.645 12.877 1.00 79.19 244 PRO A O 1
ATOM 1879 N N . VAL A 1 245 ? -23.096 1.549 10.735 1.00 78.88 245 VAL A N 1
ATOM 1880 C CA . VAL A 1 245 ? -21.649 1.391 10.973 1.00 78.88 245 VAL A CA 1
ATOM 1881 C C . VAL A 1 245 ? -21.104 2.489 11.894 1.00 78.88 245 VAL A C 1
ATOM 1883 O O . VAL A 1 245 ? -20.198 2.240 12.679 1.00 78.88 245 VAL A O 1
ATOM 1886 N N . GLN A 1 246 ? -21.677 3.696 11.841 1.00 78.50 246 GLN A N 1
ATOM 1887 C CA . GLN A 1 246 ? -21.271 4.818 12.693 1.00 78.50 246 GLN A CA 1
ATOM 1888 C C . GLN A 1 246 ? -21.726 4.690 14.156 1.00 78.50 246 GLN A C 1
ATOM 1890 O O . GLN A 1 246 ? -21.108 5.286 15.033 1.00 78.50 246 GLN A O 1
ATOM 1895 N N . SER A 1 247 ? -22.792 3.936 14.428 1.00 84.50 247 SER A N 1
ATOM 1896 C CA . SER A 1 247 ? -23.335 3.710 15.776 1.00 84.50 247 SER A CA 1
ATOM 1897 C C . SER A 1 247 ? -23.235 2.252 16.226 1.00 84.50 247 SER A C 1
ATOM 1899 O O . SER A 1 247 ? -23.749 1.891 17.284 1.00 84.50 247 SER A O 1
ATOM 1901 N N . MET A 1 248 ? -22.551 1.421 15.441 1.00 90.19 248 MET A N 1
ATOM 1902 C CA . MET A 1 248 ? -22.348 0.009 15.710 1.00 90.19 248 MET A CA 1
ATOM 1903 C C . MET A 1 248 ? -21.526 -0.157 16.999 1.00 90.19 248 MET A C 1
ATOM 1905 O O . MET A 1 248 ? -20.443 0.432 17.111 1.00 90.19 248 MET A O 1
ATOM 1909 N N . PRO A 1 249 ? -22.000 -0.950 17.980 1.00 93.88 249 PRO A N 1
ATOM 1910 C CA . PRO A 1 249 ? -21.195 -1.334 19.129 1.00 93.88 249 PRO A CA 1
ATOM 1911 C C . PRO A 1 249 ? -19.855 -1.913 18.680 1.00 93.88 249 PRO A C 1
ATOM 1913 O O . PRO A 1 249 ? -19.759 -2.583 17.657 1.00 93.88 249 PRO A O 1
ATOM 1916 N N . LEU A 1 250 ? -18.794 -1.677 19.451 1.00 92.19 250 LEU A N 1
ATOM 1917 C CA . LEU A 1 250 ? -17.457 -2.072 19.008 1.00 92.19 250 LEU A CA 1
ATOM 1918 C C . LEU A 1 250 ? -17.323 -3.583 18.751 1.00 92.19 250 LEU A C 1
ATOM 1920 O O . LEU A 1 250 ? -16.575 -3.971 17.859 1.00 92.19 250 LEU A O 1
ATOM 1924 N N . GLN A 1 251 ? -18.002 -4.420 19.539 1.00 94.88 251 GLN A N 1
ATOM 1925 C CA . GLN A 1 251 ? -17.978 -5.869 19.339 1.00 94.88 251 GLN A CA 1
ATOM 1926 C C . GLN A 1 251 ? -18.635 -6.243 18.005 1.00 94.88 251 GLN A C 1
ATOM 1928 O O . GLN A 1 251 ? -18.009 -6.921 17.196 1.00 94.88 251 GLN A O 1
ATOM 1933 N N . ASP A 1 252 ? -19.812 -5.691 17.725 1.00 94.75 252 ASP A N 1
ATOM 1934 C CA . ASP A 1 252 ? -20.497 -5.854 16.443 1.00 94.75 252 ASP A CA 1
ATOM 1935 C C . ASP A 1 252 ? -19.625 -5.348 15.284 1.00 94.75 252 ASP A C 1
ATOM 1937 O O . ASP A 1 252 ? -19.533 -6.003 14.255 1.00 94.75 252 ASP A O 1
ATOM 1941 N N . ALA A 1 253 ? -18.896 -4.237 15.455 1.00 91.62 253 ALA A N 1
ATOM 1942 C CA . ALA A 1 253 ? -17.977 -3.719 14.436 1.00 91.62 253 ALA A CA 1
ATOM 1943 C C . ALA A 1 253 ? -16.798 -4.663 14.165 1.00 91.62 253 ALA A C 1
ATOM 1945 O O . ALA A 1 253 ? -16.360 -4.796 13.020 1.00 91.62 253 ALA A O 1
ATOM 1946 N N . ILE A 1 254 ? -16.287 -5.331 15.201 1.00 94.00 254 ILE A N 1
ATOM 1947 C CA . ILE A 1 254 ? -15.250 -6.360 15.080 1.00 94.00 254 ILE A CA 1
ATOM 1948 C C . ILE A 1 254 ? -15.792 -7.568 14.310 1.00 94.00 254 ILE A C 1
ATOM 1950 O O . ILE A 1 254 ? -15.157 -7.999 13.349 1.00 94.00 254 ILE A O 1
ATOM 1954 N N . GLU A 1 255 ? -16.947 -8.094 14.715 1.00 95.81 255 GLU A N 1
ATOM 1955 C CA . GLU A 1 255 ? -17.570 -9.280 14.112 1.00 95.81 255 GLU A CA 1
ATOM 1956 C C . GLU A 1 255 ? -18.003 -9.015 12.671 1.00 95.81 255 GLU A C 1
ATOM 1958 O O . GLU A 1 255 ? -17.752 -9.820 11.776 1.00 95.81 255 GLU A O 1
ATOM 1963 N N . PHE A 1 256 ? -18.565 -7.837 12.416 1.00 93.19 256 PHE A N 1
ATOM 1964 C CA . PHE A 1 256 ? -18.923 -7.393 11.081 1.00 93.19 256 PHE A CA 1
ATOM 1965 C C . PHE A 1 256 ? -17.690 -7.253 10.188 1.00 93.19 256 PHE A C 1
ATOM 1967 O O . PHE A 1 256 ? -17.681 -7.746 9.063 1.00 93.19 256 PHE A O 1
ATOM 1974 N N . THR A 1 257 ? -16.611 -6.651 10.698 1.00 92.00 257 THR A N 1
ATOM 1975 C CA . THR A 1 257 ? -15.337 -6.580 9.971 1.00 92.00 257 THR A CA 1
ATOM 1976 C C . THR A 1 257 ? -14.816 -7.980 9.648 1.00 92.00 257 THR A C 1
ATOM 1978 O O . THR A 1 257 ? -14.419 -8.231 8.513 1.00 92.00 257 THR A O 1
ATOM 1981 N N . GLU A 1 258 ? -14.847 -8.902 10.612 1.00 94.50 258 GLU A N 1
ATOM 1982 C CA . GLU A 1 258 ? -14.457 -10.296 10.400 1.00 94.50 258 GLU A CA 1
ATOM 1983 C C . GLU A 1 258 ? -15.291 -10.962 9.299 1.00 94.50 258 GLU A C 1
ATOM 1985 O O . GLU A 1 258 ? -14.725 -11.588 8.403 1.00 94.50 258 GLU A O 1
ATOM 1990 N N . TYR A 1 259 ? -16.611 -10.782 9.325 1.00 95.12 259 TYR A N 1
ATOM 1991 C CA . TYR A 1 259 ? -17.517 -11.302 8.307 1.00 95.12 259 TYR A CA 1
ATOM 1992 C C . TYR A 1 259 ? -17.193 -10.763 6.905 1.00 95.12 259 TYR A C 1
ATOM 1994 O O . TYR A 1 259 ? -17.139 -11.538 5.944 1.00 95.12 259 TYR A O 1
ATOM 2002 N N . LEU A 1 260 ? -16.889 -9.465 6.774 1.00 92.94 260 LEU A N 1
ATOM 2003 C CA . LEU A 1 260 ? -16.437 -8.884 5.502 1.00 92.94 260 LEU A CA 1
ATOM 2004 C C . LEU A 1 260 ? -15.134 -9.534 5.013 1.00 92.94 260 LEU A C 1
ATOM 2006 O O . LEU A 1 260 ? -14.991 -9.818 3.823 1.00 92.94 260 LEU A O 1
ATOM 2010 N N . GLY A 1 261 ? -14.198 -9.818 5.921 1.00 92.75 261 GLY A N 1
ATOM 2011 C CA . GLY A 1 261 ? -12.939 -10.486 5.589 1.00 92.75 261 GLY A CA 1
ATOM 2012 C C . GLY A 1 261 ? -13.140 -11.924 5.140 1.00 92.75 261 GLY A C 1
ATOM 2013 O O . GLY A 1 261 ? -12.574 -12.341 4.134 1.00 92.75 261 GLY A O 1
ATOM 2014 N N . GLN A 1 262 ? -13.988 -12.672 5.845 1.00 94.62 262 GLN A N 1
ATOM 2015 C CA . GLN A 1 262 ? -14.343 -14.040 5.474 1.00 94.62 262 GLN A CA 1
ATOM 2016 C C . GLN A 1 262 ? -15.061 -14.082 4.122 1.00 94.62 262 GLN A C 1
ATOM 2018 O O . GLN A 1 262 ? -14.781 -14.963 3.313 1.00 94.62 262 GLN A O 1
ATOM 2023 N N . THR A 1 263 ? -15.927 -13.103 3.847 1.00 94.75 263 THR A N 1
ATOM 2024 C CA . THR A 1 263 ? -16.598 -12.949 2.549 1.00 94.75 263 THR A CA 1
ATOM 2025 C C . THR A 1 263 ? -15.585 -12.714 1.430 1.00 94.75 263 THR A C 1
ATOM 2027 O O . THR A 1 263 ? -15.661 -13.373 0.393 1.00 94.75 263 THR A O 1
ATOM 2030 N N . ALA A 1 264 ? -14.604 -11.830 1.643 1.00 93.00 264 ALA A N 1
ATOM 2031 C CA . ALA A 1 264 ? -13.538 -11.583 0.674 1.00 93.00 264 ALA A CA 1
ATOM 2032 C C . ALA A 1 264 ? -12.695 -12.843 0.416 1.00 93.00 264 ALA A C 1
ATOM 2034 O O . ALA A 1 264 ? -12.538 -13.229 -0.739 1.00 93.00 264 ALA A O 1
ATOM 2035 N N . CYS A 1 265 ? -12.232 -13.530 1.468 1.00 92.19 265 CYS A N 1
ATOM 2036 C CA . CYS A 1 265 ? -11.487 -14.789 1.343 1.00 92.19 265 CYS A CA 1
ATOM 2037 C C . CYS A 1 265 ? -12.308 -15.886 0.646 1.00 92.19 265 CYS A C 1
ATOM 2039 O O . CYS A 1 265 ? -11.788 -16.623 -0.188 1.00 92.19 265 CYS A O 1
ATOM 2041 N N . GLY A 1 266 ? -13.595 -16.007 0.982 1.00 93.62 266 GLY A N 1
ATOM 2042 C CA . GLY A 1 266 ? -14.499 -16.981 0.377 1.00 93.62 266 GLY A CA 1
ATOM 2043 C C . GLY A 1 266 ? -14.704 -16.719 -1.111 1.00 93.62 266 GLY A C 1
ATOM 2044 O O . GLY A 1 266 ? -14.551 -17.631 -1.914 1.00 93.62 266 GLY A O 1
ATOM 2045 N N . TYR A 1 267 ? -14.979 -15.471 -1.490 1.00 92.88 267 TYR A N 1
ATOM 2046 C CA . TYR A 1 267 ? -15.086 -15.071 -2.893 1.00 92.88 267 TYR A CA 1
ATOM 2047 C C . TYR A 1 267 ? -13.808 -15.385 -3.672 1.00 92.88 267 TYR A C 1
ATOM 2049 O O . TYR A 1 267 ? -13.845 -15.973 -4.749 1.00 92.88 267 TYR A O 1
ATOM 2057 N N . ASP A 1 268 ? -12.669 -15.003 -3.107 1.00 89.62 268 ASP A N 1
ATOM 2058 C CA . ASP A 1 268 ? -11.377 -15.091 -3.766 1.00 89.62 268 ASP A CA 1
ATOM 2059 C C . ASP A 1 268 ? -10.873 -16.533 -3.930 1.00 89.62 268 ASP A C 1
ATOM 2061 O O . ASP A 1 268 ? -10.162 -16.834 -4.883 1.00 89.62 268 ASP A O 1
ATOM 2065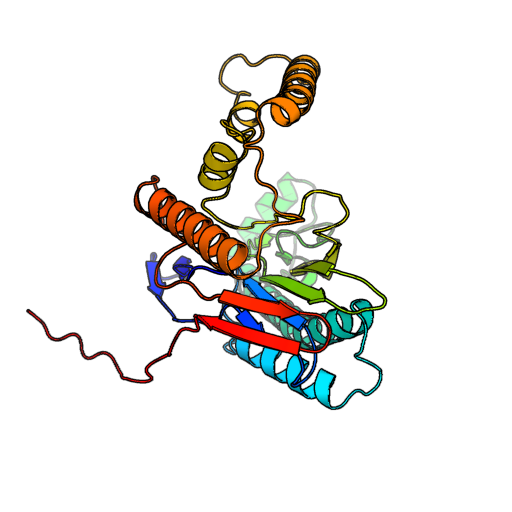 N N . ARG A 1 269 ? -11.326 -17.447 -3.066 1.00 89.56 269 ARG A N 1
ATOM 2066 C CA . ARG A 1 269 ? -11.110 -18.891 -3.206 1.00 89.56 269 ARG A CA 1
ATOM 2067 C C . ARG A 1 269 ? -11.803 -19.493 -4.434 1.00 89.56 269 ARG A C 1
ATOM 2069 O O . ARG A 1 269 ? -11.323 -20.497 -4.952 1.00 89.56 269 ARG A O 1
ATOM 2076 N N . PHE A 1 270 ? -12.945 -18.944 -4.847 1.00 91.00 270 PHE A N 1
ATOM 2077 C CA . PHE A 1 270 ? -13.778 -19.513 -5.916 1.00 91.00 270 PHE A CA 1
ATOM 2078 C C . PHE A 1 270 ? -13.767 -18.699 -7.215 1.00 91.00 270 PHE A C 1
ATOM 2080 O O . PHE A 1 270 ? -14.338 -19.147 -8.209 1.00 91.00 270 PHE A O 1
ATOM 2087 N N . LYS A 1 271 ? -13.142 -17.515 -7.238 1.00 87.25 271 LYS A N 1
ATOM 2088 C CA . LYS A 1 271 ? -12.950 -16.761 -8.485 1.00 87.25 271 LYS A CA 1
ATOM 2089 C C . LYS A 1 271 ? -11.965 -17.502 -9.405 1.00 87.25 271 LYS A C 1
ATOM 2091 O O . LYS A 1 271 ? -11.110 -18.249 -8.937 1.00 87.25 271 LYS A O 1
ATOM 2096 N N . MET A 1 272 ? -12.039 -17.246 -10.710 1.00 86.81 272 MET A N 1
ATOM 2097 C CA . MET A 1 272 ? -11.010 -17.717 -11.641 1.00 86.81 272 MET A CA 1
ATOM 2098 C C . MET A 1 272 ? -9.705 -16.925 -11.474 1.00 86.81 272 MET A C 1
ATOM 2100 O O . MET A 1 272 ? -9.728 -15.714 -11.245 1.00 86.81 272 MET A O 1
ATOM 2104 N N . GLY A 1 273 ? -8.572 -17.611 -11.633 1.00 85.06 273 GLY A N 1
ATOM 2105 C CA . GLY A 1 273 ? -7.231 -17.042 -11.485 1.00 85.06 273 GLY A CA 1
ATOM 2106 C C . GLY A 1 273 ? -6.624 -17.266 -10.099 1.00 85.06 273 GLY A C 1
ATOM 2107 O O . GLY A 1 273 ? -7.159 -18.005 -9.276 1.00 85.06 273 GLY A O 1
ATOM 2108 N N . ALA A 1 274 ? -5.474 -16.640 -9.847 1.00 78.69 274 ALA A N 1
ATOM 2109 C CA . ALA A 1 274 ? -4.789 -16.762 -8.566 1.00 78.69 274 ALA A CA 1
ATOM 2110 C C . ALA A 1 274 ? -5.585 -16.080 -7.440 1.00 78.69 274 ALA A C 1
ATOM 2112 O O . ALA A 1 274 ? -6.090 -14.956 -7.592 1.00 78.69 274 ALA A O 1
ATOM 2113 N N . ALA A 1 275 ? -5.665 -16.752 -6.291 1.00 79.56 275 ALA A N 1
ATOM 2114 C CA . ALA A 1 275 ? -6.193 -16.148 -5.079 1.00 79.56 275 ALA A CA 1
ATOM 2115 C C . ALA A 1 275 ? -5.272 -14.987 -4.657 1.00 79.56 275 ALA A C 1
ATOM 2117 O O . ALA A 1 275 ? -4.068 -15.161 -4.520 1.00 79.56 275 ALA A O 1
ATOM 2118 N N . GLY A 1 276 ? -5.828 -13.788 -4.493 1.00 82.31 276 GLY A N 1
ATOM 2119 C CA . GLY A 1 276 ? -5.157 -12.618 -3.934 1.00 82.31 276 GLY A CA 1
ATOM 2120 C C . GLY A 1 276 ? -5.349 -12.441 -2.421 1.00 82.31 276 GLY A C 1
ATOM 2121 O O . GLY A 1 276 ? -4.521 -11.777 -1.802 1.00 82.31 276 GLY A O 1
ATOM 2122 N N . VAL A 1 277 ? -6.394 -13.020 -1.810 1.00 85.75 277 VAL A N 1
ATOM 2123 C CA . VAL A 1 277 ? -6.663 -12.954 -0.361 1.00 85.75 277 VAL A CA 1
ATOM 2124 C C . VAL A 1 277 ? -7.097 -14.303 0.210 1.00 85.75 277 VAL A C 1
ATOM 2126 O O . VAL A 1 277 ? -7.925 -15.009 -0.358 1.00 85.75 277 VAL A O 1
ATOM 2129 N N . GLY A 1 278 ? -6.572 -14.653 1.382 1.00 85.88 278 GLY A N 1
ATOM 2130 C CA . GLY A 1 278 ? -6.904 -15.900 2.062 1.00 85.88 278 GLY A CA 1
ATOM 2131 C C . GLY A 1 278 ? -6.316 -16.018 3.467 1.00 85.88 278 GLY A C 1
ATOM 2132 O O . GLY A 1 278 ? -5.859 -15.048 4.073 1.00 85.88 278 GLY A O 1
ATOM 2133 N N . GLY A 1 279 ? -6.339 -17.243 3.995 1.00 86.00 279 GLY A N 1
ATOM 2134 C CA . GLY A 1 279 ? -5.739 -17.579 5.285 1.00 86.00 279 GLY A CA 1
ATOM 2135 C C . GLY A 1 279 ? -6.429 -16.943 6.503 1.00 86.00 279 GLY A C 1
ATOM 2136 O O . GLY A 1 279 ? -7.550 -16.434 6.410 1.00 86.00 279 GLY A O 1
ATOM 2137 N N . PRO A 1 280 ? -5.782 -16.998 7.683 1.00 88.25 280 PRO A N 1
ATOM 2138 C CA . PRO A 1 280 ? -6.316 -16.385 8.894 1.00 88.25 280 PRO A CA 1
ATOM 2139 C C . PRO A 1 280 ? -6.440 -14.859 8.756 1.00 88.25 280 PRO A C 1
ATOM 2141 O O . PRO A 1 280 ? -5.617 -14.215 8.110 1.00 88.25 280 PRO A O 1
ATOM 2144 N N . LEU A 1 281 ? -7.435 -14.259 9.407 1.00 90.56 281 LEU A N 1
ATOM 2145 C CA . LEU A 1 281 ? -7.610 -12.802 9.434 1.00 90.56 281 LEU A CA 1
ATOM 2146 C C . LEU A 1 281 ? -6.848 -12.163 10.598 1.00 90.56 281 LEU A C 1
ATOM 2148 O O . LEU A 1 281 ? -6.799 -12.720 11.697 1.00 90.56 281 LEU A O 1
ATOM 2152 N N . GLU A 1 282 ? -6.329 -10.954 10.384 1.00 92.62 282 GLU A N 1
ATOM 2153 C CA . GLU A 1 282 ? -5.800 -10.097 11.449 1.00 92.62 282 GLU A CA 1
ATOM 2154 C C . GLU A 1 282 ? -6.686 -8.868 11.671 1.00 92.62 282 GLU A C 1
ATOM 2156 O O . GLU A 1 282 ? -7.099 -8.169 10.737 1.00 92.62 282 GLU A O 1
ATOM 2161 N N . ILE A 1 283 ? -6.971 -8.594 12.944 1.00 94.69 283 ILE A N 1
ATOM 2162 C CA . ILE A 1 283 ? -7.871 -7.531 13.382 1.00 94.69 283 ILE A CA 1
ATOM 2163 C C . ILE A 1 283 ? -7.200 -6.747 14.510 1.00 94.69 283 ILE A C 1
ATOM 2165 O O . ILE A 1 283 ? -7.021 -7.234 15.633 1.00 94.69 283 ILE A O 1
ATOM 2169 N N . LEU A 1 284 ? -6.868 -5.496 14.198 1.00 95.56 284 LEU A N 1
ATOM 2170 C CA . LEU A 1 284 ? -6.382 -4.492 15.133 1.00 95.56 284 LEU A CA 1
ATOM 2171 C C . LEU A 1 284 ? -7.435 -3.393 15.270 1.00 95.56 284 LEU A C 1
ATOM 2173 O O . LEU A 1 284 ? -7.882 -2.831 14.274 1.00 95.56 284 LEU A O 1
ATOM 2177 N N . VAL A 1 285 ? -7.801 -3.077 16.508 1.00 95.69 285 VAL A N 1
ATOM 2178 C CA . VAL A 1 285 ? -8.743 -2.005 16.830 1.00 95.69 285 VAL A CA 1
ATOM 2179 C C . VAL A 1 285 ? -7.971 -0.775 17.278 1.00 95.69 285 VAL A C 1
ATOM 2181 O O . VAL A 1 285 ? -7.146 -0.861 18.192 1.00 95.69 285 VAL A O 1
ATOM 2184 N N . LEU A 1 286 ? -8.278 0.371 16.673 1.00 94.50 286 LEU A N 1
ATOM 2185 C CA . LEU A 1 286 ? -7.796 1.684 17.094 1.00 94.50 286 LEU A CA 1
ATOM 2186 C C . LEU A 1 286 ? -8.909 2.389 17.877 1.00 94.50 286 LEU A C 1
ATOM 2188 O O . LEU A 1 286 ? -10.058 2.419 17.445 1.00 94.50 286 LEU A O 1
ATOM 2192 N N . ARG A 1 287 ? -8.578 2.946 19.039 1.00 91.69 287 ARG A N 1
ATOM 2193 C CA . ARG A 1 287 ? -9.476 3.769 19.861 1.00 91.69 287 ARG A CA 1
ATOM 2194 C C . ARG A 1 287 ? -8.766 5.068 20.209 1.00 91.69 287 ARG A C 1
ATOM 2196 O O . ARG A 1 287 ? -7.544 5.128 20.147 1.00 91.69 287 ARG A O 1
ATOM 2203 N N . ARG A 1 288 ? -9.489 6.087 20.668 1.00 88.31 288 ARG A N 1
ATOM 2204 C CA . ARG A 1 288 ? -8.840 7.305 21.179 1.00 88.31 288 ARG A CA 1
ATOM 2205 C C . ARG A 1 288 ? -7.806 6.940 22.260 1.00 88.31 288 ARG A C 1
ATOM 2207 O O . ARG A 1 288 ? -8.121 6.262 23.240 1.00 88.31 288 ARG A O 1
ATOM 2214 N N . GLY A 1 289 ? -6.551 7.321 22.020 1.00 84.19 289 GLY A N 1
ATOM 2215 C CA . GLY A 1 289 ? -5.425 7.138 22.942 1.00 84.19 289 GLY A CA 1
ATOM 2216 C C . GLY A 1 289 ? -4.830 5.727 23.062 1.00 84.19 289 GLY A C 1
ATOM 2217 O O . GLY A 1 289 ? -3.838 5.568 23.767 1.00 84.19 289 GLY A O 1
ATOM 2218 N N . HIS A 1 290 ? -5.378 4.694 22.410 1.00 88.88 290 HIS A N 1
ATOM 2219 C CA . HIS A 1 290 ? -4.776 3.354 22.445 1.00 88.88 290 HIS A CA 1
ATOM 2220 C C . HIS A 1 290 ? -5.231 2.455 21.292 1.00 88.88 290 HIS A C 1
ATOM 2222 O O . HIS A 1 290 ? -6.124 2.772 20.515 1.00 88.88 290 HIS A O 1
ATOM 2228 N N . ARG A 1 291 ? -4.626 1.275 21.197 1.00 94.56 291 ARG A N 1
ATOM 2229 C CA . ARG A 1 291 ? -5.002 0.235 20.239 1.00 94.56 291 ARG A CA 1
ATOM 2230 C C . ARG A 1 291 ? -4.981 -1.132 20.904 1.00 94.56 291 ARG A C 1
ATOM 2232 O O . ARG A 1 291 ? -4.278 -1.325 21.897 1.00 94.56 291 ARG A O 1
ATOM 2239 N N . LYS A 1 292 ? -5.715 -2.087 20.343 1.00 95.25 292 LYS A N 1
ATOM 2240 C CA . LYS A 1 292 ? -5.797 -3.452 20.866 1.00 95.25 292 LYS A CA 1
ATOM 2241 C C . LYS A 1 292 ? -5.882 -4.464 19.732 1.00 95.25 292 LYS A C 1
ATOM 2243 O O . LYS A 1 292 ? -6.754 -4.363 18.874 1.00 95.25 292 LYS A O 1
ATOM 2248 N N . TRP A 1 293 ? -4.999 -5.457 19.759 1.00 95.81 293 TRP A N 1
ATOM 2249 C CA . TRP A 1 293 ? -5.128 -6.636 18.908 1.00 95.81 293 TRP A CA 1
ATOM 2250 C C . TRP A 1 293 ? -6.314 -7.468 19.384 1.00 95.81 293 TRP A C 1
ATOM 2252 O O . TRP A 1 293 ? -6.359 -7.874 20.545 1.00 95.81 293 TRP A O 1
ATOM 2262 N N . VAL A 1 294 ? -7.270 -7.696 18.491 1.00 96.25 294 VAL A N 1
ATOM 2263 C CA . VAL A 1 294 ? -8.385 -8.623 18.715 1.00 96.25 294 VAL A CA 1
ATOM 2264 C C . VAL A 1 294 ? -8.012 -9.994 18.175 1.00 96.25 294 VAL A C 1
ATOM 2266 O O . VAL A 1 294 ? -8.200 -11.004 18.846 1.00 96.25 294 VAL A O 1
ATOM 2269 N N . ARG A 1 295 ? -7.410 -10.013 16.984 1.00 93.38 295 ARG A N 1
ATOM 2270 C CA . ARG A 1 295 ? -6.872 -11.212 16.356 1.00 93.38 295 ARG A CA 1
ATOM 2271 C C . ARG A 1 295 ? -5.543 -10.876 15.704 1.00 93.38 295 ARG A C 1
ATOM 2273 O O . ARG A 1 295 ? -5.454 -9.911 14.951 1.00 93.38 295 ARG A O 1
ATOM 2280 N N . ARG A 1 296 ? -4.515 -11.657 16.013 1.00 90.56 296 ARG A N 1
ATOM 2281 C CA . ARG A 1 296 ? -3.177 -11.514 15.440 1.00 90.56 296 ARG A CA 1
ATOM 2282 C C . ARG A 1 296 ? -2.660 -12.896 15.092 1.00 90.56 296 ARG A C 1
ATOM 2284 O O . ARG A 1 296 ? -2.804 -13.815 15.904 1.00 90.56 296 ARG A O 1
ATOM 2291 N N . LYS A 1 297 ? -2.065 -13.039 13.914 1.00 84.19 297 LYS A N 1
ATOM 2292 C CA . LYS A 1 297 ? -1.421 -14.292 13.531 1.00 84.19 297 LYS A CA 1
ATOM 2293 C C . LYS A 1 297 ? -0.212 -14.531 14.427 1.00 84.19 297 LYS A C 1
ATOM 2295 O O . LYS A 1 297 ? 0.486 -13.602 14.833 1.00 84.19 297 LYS A O 1
ATOM 2300 N N . ARG A 1 298 ? 0.039 -15.798 14.745 1.00 76.31 298 ARG A N 1
ATOM 2301 C CA . ARG A 1 298 ? 1.309 -16.224 15.333 1.00 76.31 298 ARG A CA 1
ATOM 2302 C C . ARG A 1 298 ? 2.117 -16.874 14.229 1.00 76.31 298 ARG A C 1
ATOM 2304 O O . ARG A 1 298 ? 1.748 -17.944 13.751 1.00 76.31 298 ARG A O 1
ATOM 2311 N N . ILE A 1 299 ? 3.193 -16.211 13.827 1.00 67.12 299 ILE A N 1
ATOM 2312 C CA . ILE A 1 299 ? 4.177 -16.810 12.934 1.00 67.12 299 ILE A CA 1
ATOM 2313 C C . ILE A 1 299 ? 4.935 -17.832 13.776 1.00 67.12 299 ILE A C 1
ATOM 2315 O O . ILE A 1 299 ? 5.653 -17.468 14.707 1.00 67.12 299 ILE A O 1
ATOM 2319 N N . HIS A 1 300 ? 4.718 -19.112 13.497 1.00 57.31 300 HIS A N 1
ATOM 2320 C CA . HIS A 1 300 ? 5.530 -20.166 14.082 1.00 57.31 300 HIS A CA 1
ATOM 2321 C C . HIS A 1 300 ? 6.795 -20.251 13.234 1.00 57.31 300 HIS A C 1
ATOM 2323 O O . HIS A 1 300 ? 6.722 -20.581 12.056 1.00 57.31 300 HIS A O 1
ATOM 2329 N N . SER A 1 301 ? 7.954 -19.947 13.816 1.00 46.53 301 SER A N 1
ATOM 2330 C CA . SER A 1 301 ? 9.264 -20.060 13.158 1.00 46.53 301 SER A CA 1
ATOM 2331 C C . SER A 1 301 ? 9.722 -21.518 12.989 1.00 46.53 301 SER A C 1
ATOM 2333 O O . SER A 1 301 ? 10.917 -21.802 13.008 1.00 46.53 301 SER A O 1
ATOM 2335 N N . GLY A 1 302 ? 8.783 -22.460 12.902 1.00 41.56 302 GLY A N 1
ATOM 2336 C CA . GLY A 1 302 ? 9.085 -23.858 12.649 1.00 41.56 302 GLY A CA 1
ATOM 2337 C C . GLY A 1 302 ? 9.267 -24.051 11.154 1.00 41.56 302 GLY A C 1
ATOM 2338 O O . GLY A 1 302 ? 8.333 -23.799 10.398 1.00 41.56 302 GLY A O 1
ATOM 2339 N N . LEU A 1 303 ? 10.452 -24.508 10.742 1.00 40.56 303 LEU A N 1
ATOM 2340 C CA . LEU A 1 303 ? 10.634 -25.205 9.470 1.00 40.56 303 LEU A CA 1
ATOM 2341 C C . LEU A 1 303 ? 9.532 -26.263 9.386 1.00 40.56 303 LEU A C 1
ATOM 2343 O O . LEU A 1 303 ? 9.571 -27.254 10.112 1.00 40.56 303 LEU A O 1
ATOM 2347 N N . ALA A 1 304 ? 8.509 -26.011 8.575 1.00 38.31 304 ALA A N 1
ATOM 2348 C CA . ALA A 1 304 ? 7.477 -26.990 8.312 1.00 38.31 304 ALA A CA 1
ATOM 2349 C C . ALA A 1 304 ? 8.136 -28.112 7.507 1.00 38.31 304 ALA A C 1
ATOM 2351 O O . ALA A 1 304 ? 8.222 -28.050 6.283 1.00 38.31 304 ALA A O 1
ATOM 2352 N N . THR A 1 305 ? 8.647 -29.131 8.196 1.00 34.84 305 THR A N 1
ATOM 2353 C CA . THR A 1 305 ? 8.860 -30.434 7.583 1.00 34.84 305 THR A CA 1
ATOM 2354 C C . THR A 1 305 ? 7.487 -30.885 7.113 1.00 34.84 305 THR A C 1
ATOM 2356 O O . THR A 1 305 ? 6.631 -31.207 7.937 1.00 34.84 305 THR A O 1
ATOM 2359 N N . ARG A 1 306 ? 7.245 -30.831 5.800 1.00 35.06 306 ARG A N 1
ATOM 2360 C CA . ARG A 1 306 ? 6.132 -31.552 5.184 1.00 35.06 306 ARG A CA 1
ATOM 2361 C C . ARG A 1 306 ? 6.294 -33.013 5.596 1.00 35.06 306 ARG A C 1
ATOM 2363 O O . ARG A 1 306 ? 7.199 -33.681 5.111 1.00 35.06 306 ARG A O 1
ATOM 2370 N N . SER A 1 307 ? 5.476 -33.477 6.533 1.00 32.03 307 SER A N 1
ATOM 2371 C CA . SER A 1 307 ? 5.220 -34.902 6.670 1.00 32.03 307 SER A CA 1
ATOM 2372 C C . SER A 1 307 ? 4.437 -35.304 5.428 1.00 32.03 307 SER A C 1
ATOM 2374 O O . SER A 1 307 ? 3.333 -34.805 5.207 1.00 32.03 307 SER A O 1
ATOM 2376 N N . GLU A 1 308 ? 5.065 -36.113 4.584 1.00 34.06 308 GLU A N 1
ATOM 2377 C CA . GLU A 1 308 ? 4.380 -36.873 3.547 1.00 34.06 308 GLU A CA 1
ATOM 2378 C C . GLU A 1 308 ? 3.362 -37.793 4.241 1.00 34.06 308 GLU A C 1
ATOM 2380 O O . GLU A 1 308 ? 3.744 -38.629 5.060 1.00 34.06 308 GLU A O 1
ATOM 2385 N N . GLU A 1 309 ? 2.078 -37.591 3.947 1.00 35.53 309 GLU A N 1
ATOM 2386 C CA . GLU A 1 309 ? 1.022 -38.604 4.066 1.00 35.53 309 GLU A CA 1
ATOM 2387 C C . GLU A 1 309 ? 0.434 -38.844 2.675 1.00 35.53 309 GLU A C 1
ATOM 2389 O O . GLU A 1 309 ? 0.235 -37.842 1.943 1.00 35.53 309 GLU A O 1
#